Protein AF-A0A7L3XG07-F1 (afdb_monomer_lite)

Structure (mmCIF, N/CA/C/O backbone):
data_AF-A0A7L3XG07-F1
#
_entry.id   AF-A0A7L3XG07-F1
#
loop_
_atom_site.group_PDB
_atom_site.id
_atom_site.type_symbol
_atom_site.label_atom_id
_atom_site.label_alt_id
_atom_site.label_comp_id
_atom_site.label_asym_id
_atom_site.label_entity_id
_atom_site.label_seq_id
_atom_site.pdbx_PDB_ins_code
_atom_site.Cartn_x
_atom_site.Cartn_y
_atom_site.Cartn_z
_atom_site.occupancy
_atom_site.B_iso_or_equiv
_atom_site.auth_seq_id
_atom_site.auth_comp_id
_atom_site.auth_asym_id
_atom_site.auth_atom_id
_atom_site.pdbx_PDB_model_num
ATOM 1 N N . HIS A 1 1 ? -0.901 9.939 -6.742 1.00 36.94 1 HIS A N 1
ATOM 2 C CA . HIS A 1 1 ? -0.975 9.026 -7.894 1.00 36.94 1 HIS A CA 1
ATOM 3 C C . HIS A 1 1 ? -2.260 8.236 -7.786 1.00 36.94 1 HIS A C 1
ATOM 5 O O . HIS A 1 1 ? -2.515 7.672 -6.731 1.00 36.94 1 HIS A O 1
ATOM 11 N N . ARG A 1 2 ? -3.080 8.277 -8.833 1.00 35.66 2 ARG A N 1
ATOM 12 C CA . ARG A 1 2 ? -4.257 7.429 -9.012 1.00 35.66 2 ARG A CA 1
ATOM 13 C C . ARG A 1 2 ? -3.780 6.290 -9.918 1.00 35.66 2 ARG A C 1
ATOM 15 O O . ARG A 1 2 ? -3.342 6.592 -11.022 1.00 35.66 2 ARG 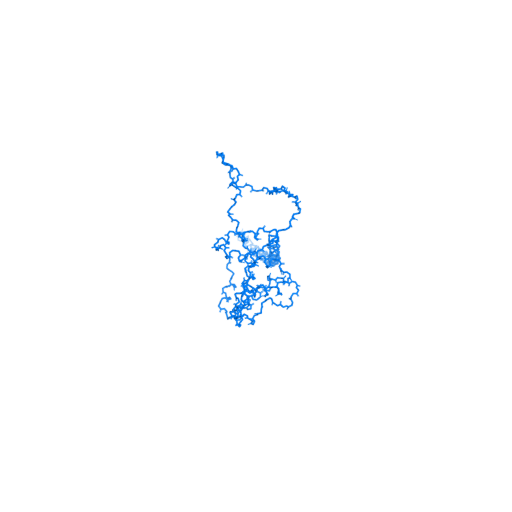A O 1
ATOM 22 N N . SER A 1 3 ? -3.733 5.055 -9.414 1.00 47.06 3 SER A N 1
ATOM 23 C CA . SER A 1 3 ? -3.450 3.881 -10.259 1.00 47.06 3 SER A CA 1
ATOM 24 C C . SER A 1 3 ? -4.703 3.580 -11.078 1.00 47.06 3 SER A C 1
ATOM 26 O O . SER A 1 3 ? -5.802 3.676 -10.528 1.00 47.06 3 SER A O 1
ATOM 28 N N . GLU A 1 4 ? -4.558 3.234 -12.357 1.00 48.03 4 GLU A N 1
ATOM 29 C CA . GLU A 1 4 ? -5.694 2.954 -13.256 1.00 48.03 4 GLU A CA 1
ATOM 30 C C . GLU A 1 4 ? -6.543 1.767 -12.756 1.00 48.03 4 GLU A C 1
ATOM 32 O O . GLU A 1 4 ? -7.764 1.757 -12.901 1.00 48.03 4 GLU A O 1
ATOM 37 N N . GLU A 1 5 ? -5.914 0.831 -12.039 1.00 54.06 5 GLU A N 1
ATOM 38 C CA . GLU A 1 5 ? -6.563 -0.276 -11.321 1.00 54.06 5 GLU A CA 1
ATOM 39 C C . GLU A 1 5 ? -7.640 0.198 -10.327 1.00 54.06 5 GLU A C 1
ATOM 41 O O . GLU A 1 5 ? -8.629 -0.489 -10.094 1.00 54.06 5 GLU A O 1
ATOM 46 N N . GLY A 1 6 ? -7.460 1.374 -9.717 1.00 57.06 6 GLY A N 1
ATOM 47 C CA . GLY A 1 6 ? -8.358 1.878 -8.677 1.00 57.06 6 GLY A CA 1
ATOM 48 C C . GLY A 1 6 ? -9.680 2.437 -9.205 1.00 57.06 6 GLY A C 1
ATOM 49 O O . GLY A 1 6 ? -10.652 2.485 -8.454 1.00 57.06 6 GLY A O 1
ATOM 50 N N . GLU A 1 7 ? -9.736 2.862 -10.472 1.00 56.62 7 GLU A N 1
ATOM 51 C CA . GLU A 1 7 ? -10.987 3.318 -11.094 1.00 56.62 7 GLU A CA 1
ATOM 52 C C . GLU A 1 7 ? -11.787 2.145 -11.666 1.00 56.62 7 GLU A C 1
ATOM 54 O O . GLU A 1 7 ? -12.998 2.089 -11.455 1.00 56.62 7 GLU A O 1
ATOM 59 N N . SER A 1 8 ? -11.122 1.161 -12.283 1.00 69.00 8 SER A N 1
ATOM 60 C CA . SER A 1 8 ? -11.795 -0.013 -12.859 1.00 69.00 8 SER A CA 1
ATOM 61 C C . SER A 1 8 ? -12.540 -0.854 -11.815 1.00 69.00 8 SER A C 1
ATOM 63 O O . SER A 1 8 ? -13.619 -1.371 -12.097 1.00 69.00 8 SER A O 1
ATOM 65 N N . VAL A 1 9 ? -12.027 -0.936 -10.582 1.00 76.75 9 VAL A N 1
ATOM 66 C CA . VAL A 1 9 ? -12.681 -1.663 -9.479 1.00 76.75 9 VAL A CA 1
ATOM 67 C C . VAL A 1 9 ? -13.975 -0.985 -9.008 1.00 76.75 9 VAL A C 1
ATOM 69 O O . VAL A 1 9 ? -14.881 -1.669 -8.542 1.00 76.75 9 VAL A O 1
ATOM 72 N N . LEU A 1 10 ? -14.140 0.337 -9.133 1.00 79.81 10 LEU A N 1
ATOM 73 C CA . LEU A 1 10 ? -15.363 1.003 -8.652 1.00 79.81 10 LEU A CA 1
ATOM 74 C C . LEU A 1 10 ? -16.607 0.626 -9.471 1.00 79.81 10 LEU A C 1
ATOM 76 O O . LEU A 1 10 ? -17.702 0.542 -8.901 1.00 79.81 10 LEU A O 1
ATOM 80 N N . GLU A 1 11 ? -16.419 0.357 -10.764 1.00 84.81 11 GLU A N 1
ATOM 81 C CA . GLU A 1 11 ? -17.459 -0.062 -11.713 1.00 84.81 11 GLU A CA 1
ATOM 82 C C . GLU A 1 11 ? -17.818 -1.556 -11.601 1.00 84.81 11 GLU A C 1
ATOM 84 O O . GLU A 1 11 ? -18.851 -1.986 -12.118 1.00 84.81 11 GLU A O 1
ATOM 89 N N . GLN A 1 12 ? -17.006 -2.352 -10.895 1.00 87.50 12 GLN A N 1
ATOM 90 C CA . GLN A 1 12 ? -17.227 -3.790 -10.743 1.00 87.50 12 GLN A CA 1
ATOM 91 C C . GLN A 1 12 ? -18.430 -4.137 -9.837 1.00 87.50 12 GLN A C 1
ATOM 93 O O . GLN A 1 12 ? -18.776 -3.388 -8.910 1.00 87.50 12 GLN A O 1
ATOM 98 N N . PRO A 1 13 ? -19.050 -5.317 -10.040 1.00 90.88 13 PRO A N 1
ATOM 99 C CA . PRO A 1 13 ? -20.036 -5.896 -9.132 1.00 90.88 13 PRO A CA 1
ATOM 100 C C . PRO A 1 13 ? -19.603 -5.909 -7.657 1.00 90.88 13 PRO A C 1
ATOM 102 O O . PRO A 1 13 ? -18.429 -6.060 -7.317 1.00 90.88 13 PRO A O 1
ATOM 105 N N . LEU A 1 14 ? -20.578 -5.829 -6.743 1.00 89.25 14 LEU A N 1
ATOM 106 C CA . LEU A 1 14 ? -20.329 -5.843 -5.294 1.00 89.25 14 LEU A CA 1
ATOM 107 C C . LEU A 1 14 ? -19.427 -7.009 -4.810 1.00 89.25 14 LEU A C 1
ATOM 109 O O . LEU A 1 14 ? -18.534 -6.726 -4.010 1.00 89.25 14 LEU A O 1
ATOM 113 N N . PRO A 1 15 ? -19.572 -8.268 -5.286 1.00 89.94 15 PRO A N 1
ATOM 114 C CA . PRO A 1 15 ? -18.692 -9.366 -4.876 1.00 89.94 15 PRO A CA 1
ATOM 115 C C . PRO A 1 15 ? -17.226 -9.171 -5.282 1.00 89.94 15 PRO A C 1
ATOM 117 O O . PRO A 1 15 ? -16.333 -9.512 -4.512 1.00 89.94 15 PRO A O 1
ATOM 120 N N . GLU A 1 16 ? -16.967 -8.594 -6.456 1.00 90.50 16 GLU A N 1
ATOM 121 C CA . GLU A 1 16 ? -15.611 -8.325 -6.952 1.00 90.50 16 GLU A CA 1
ATOM 122 C C . GLU A 1 16 ? -14.945 -7.216 -6.131 1.00 90.50 16 GLU A C 1
ATOM 124 O O . GLU A 1 16 ? -13.816 -7.379 -5.670 1.00 90.50 16 GLU A O 1
ATOM 129 N N . ARG A 1 17 ? -15.688 -6.149 -5.810 1.00 91.88 17 ARG A N 1
ATOM 130 C CA . ARG A 1 17 ? -15.214 -5.071 -4.921 1.00 91.88 17 ARG A CA 1
ATOM 131 C C . ARG A 1 17 ? -14.918 -5.563 -3.504 1.00 91.88 17 ARG A C 1
ATOM 133 O O . ARG A 1 17 ? -13.921 -5.161 -2.908 1.00 91.88 17 ARG A O 1
ATOM 140 N N . ILE A 1 18 ? -15.743 -6.466 -2.971 1.00 91.12 18 ILE A N 1
ATOM 141 C CA . ILE A 1 18 ? -15.491 -7.120 -1.678 1.00 91.12 18 ILE A CA 1
ATOM 142 C C . ILE A 1 18 ? -14.257 -8.029 -1.758 1.00 91.12 18 ILE A C 1
ATOM 144 O O . ILE A 1 18 ? -13.412 -7.976 -0.867 1.00 91.12 18 ILE A O 1
ATOM 148 N N . SER A 1 19 ? -14.106 -8.803 -2.837 1.00 90.06 19 SER A N 1
ATOM 149 C CA . SER A 1 19 ? -12.919 -9.632 -3.082 1.00 90.06 19 SER A CA 1
ATOM 150 C C . SER A 1 19 ? -11.637 -8.790 -3.128 1.00 90.06 19 SER A C 1
ATOM 152 O O . SER A 1 19 ? -10.658 -9.125 -2.462 1.00 90.06 19 SER A O 1
ATOM 154 N N . PHE A 1 20 ? -11.666 -7.641 -3.813 1.00 90.44 20 PHE A N 1
ATOM 155 C CA . PHE A 1 20 ? -10.562 -6.680 -3.848 1.00 90.44 20 PHE A CA 1
ATOM 156 C C . PHE A 1 20 ? -10.202 -6.154 -2.448 1.00 90.44 20 PHE A C 1
ATOM 158 O O . PHE A 1 20 ? -9.032 -6.178 -2.067 1.00 90.44 20 PHE A O 1
ATOM 165 N N . ILE A 1 21 ? -11.193 -5.740 -1.646 1.00 90.25 21 ILE A N 1
ATOM 166 C CA . ILE A 1 21 ? -10.970 -5.275 -0.263 1.00 90.25 21 ILE A CA 1
ATOM 167 C C . ILE A 1 21 ? -10.365 -6.392 0.599 1.00 90.25 21 ILE A C 1
ATOM 169 O O . ILE A 1 21 ? -9.379 -6.160 1.301 1.00 90.25 21 ILE A O 1
ATOM 173 N N . CYS A 1 22 ? -10.909 -7.611 0.532 1.00 88.69 22 CYS A N 1
ATOM 174 C CA . CYS A 1 22 ? -10.374 -8.767 1.250 1.00 88.69 22 CYS A CA 1
ATOM 175 C C . CYS A 1 22 ? -8.933 -9.091 0.820 1.00 88.69 22 CYS A C 1
ATOM 177 O O . CYS A 1 22 ? -8.084 -9.294 1.685 1.00 88.69 22 CYS A O 1
ATOM 179 N N . GLY A 1 23 ? -8.633 -9.075 -0.483 1.00 88.38 23 GLY A N 1
ATOM 180 C CA . GLY A 1 23 ? -7.290 -9.313 -1.021 1.00 88.38 23 GLY A CA 1
ATOM 181 C C . GLY A 1 23 ? -6.279 -8.238 -0.613 1.00 88.38 23 GLY A C 1
ATOM 182 O O . GLY A 1 23 ? -5.167 -8.566 -0.195 1.00 88.38 23 GLY A O 1
ATOM 183 N N . PHE A 1 24 ? -6.671 -6.960 -0.640 1.00 88.38 24 PHE A N 1
ATOM 184 C CA . PHE A 1 24 ? -5.857 -5.851 -0.134 1.00 88.38 24 PHE A CA 1
ATOM 185 C C . PHE A 1 24 ? -5.532 -6.035 1.355 1.00 88.38 24 PHE A C 1
ATOM 187 O O . PHE A 1 24 ? -4.363 -6.005 1.754 1.00 88.38 24 PHE A O 1
ATOM 194 N N . LEU A 1 25 ? -6.555 -6.281 2.180 1.00 87.12 25 LEU A N 1
ATOM 195 C CA . LEU A 1 25 ? -6.365 -6.511 3.610 1.00 87.12 25 LEU A CA 1
ATOM 196 C C . LEU A 1 25 ? -5.485 -7.742 3.857 1.00 87.12 25 LEU A C 1
ATOM 198 O O . LEU A 1 25 ? -4.568 -7.661 4.664 1.00 87.12 25 LEU A O 1
ATOM 202 N N . GLN A 1 26 ? -5.658 -8.836 3.115 1.00 84.44 26 GLN A N 1
ATOM 203 C CA . GLN A 1 26 ? -4.818 -10.031 3.239 1.00 84.44 26 GLN A CA 1
ATOM 204 C C . GLN A 1 26 ? -3.352 -9.783 2.819 1.00 84.44 26 GLN A C 1
ATOM 206 O O . GLN A 1 26 ? -2.441 -10.254 3.501 1.00 84.44 26 GLN A O 1
ATOM 211 N N . LYS A 1 27 ? -3.089 -8.999 1.755 1.00 82.62 27 LYS A N 1
ATOM 212 C CA . LYS A 1 27 ? -1.717 -8.630 1.331 1.00 82.62 27 LYS A CA 1
ATOM 213 C C . LYS A 1 27 ? -0.993 -7.813 2.410 1.00 82.62 27 LYS A C 1
ATOM 215 O O . LYS A 1 27 ? 0.207 -8.013 2.639 1.00 82.62 27 LYS A O 1
ATOM 220 N N . HIS A 1 28 ? -1.698 -6.884 3.061 1.00 77.69 28 HIS A N 1
ATOM 221 C CA . HIS A 1 28 ? -1.081 -5.871 3.922 1.00 77.69 28 HIS A CA 1
ATOM 222 C C . HIS A 1 28 ? -1.202 -6.141 5.441 1.00 77.69 28 HIS A C 1
ATOM 224 O O . HIS A 1 28 ? -0.319 -5.718 6.197 1.00 77.69 28 HIS A O 1
ATOM 230 N N . CYS A 1 29 ? -2.202 -6.899 5.900 1.00 73.56 29 CYS A N 1
ATOM 231 C CA . CYS A 1 29 ? -2.336 -7.412 7.271 1.00 73.56 29 CYS A CA 1
ATOM 232 C C . CYS A 1 29 ? -1.622 -8.771 7.415 1.00 73.56 29 CYS A C 1
ATOM 234 O O . CYS A 1 29 ? -2.254 -9.821 7.528 1.00 73.56 29 CYS A O 1
ATOM 236 N N . LYS A 1 30 ? -0.280 -8.768 7.401 1.00 62.25 30 LYS A N 1
ATOM 237 C CA . LYS A 1 30 ? 0.549 -9.988 7.498 1.00 62.25 30 LYS A CA 1
ATOM 238 C C . LYS A 1 30 ? 0.560 -10.598 8.914 1.00 62.25 30 LYS A C 1
ATOM 240 O O . LYS A 1 30 ? 1.587 -10.581 9.595 1.00 62.25 30 LYS A O 1
ATOM 245 N N . HIS A 1 31 ? -0.562 -11.171 9.344 1.00 60.59 31 HIS A N 1
ATOM 246 C CA . HIS A 1 31 ? -0.639 -12.005 10.547 1.00 60.59 31 HIS A CA 1
ATOM 247 C C . HIS A 1 31 ? -0.027 -13.382 10.245 1.00 60.59 31 HIS A C 1
ATOM 249 O O . HIS A 1 31 ? -0.480 -14.097 9.357 1.00 60.59 31 HIS A O 1
ATOM 255 N N . LYS A 1 32 ? 1.046 -13.749 10.955 1.00 48.31 32 LYS A N 1
ATOM 256 C CA . LYS A 1 32 ? 1.954 -14.854 10.575 1.00 48.31 32 LYS A CA 1
ATOM 257 C C . LYS A 1 32 ? 1.393 -16.277 10.742 1.00 48.31 32 LYS A C 1
ATOM 259 O O . LYS A 1 32 ? 2.110 -17.230 10.451 1.00 48.31 32 LYS A O 1
ATOM 264 N N . SER A 1 33 ? 0.181 -16.427 11.269 1.00 47.81 33 SER A N 1
ATOM 265 C CA . SER A 1 33 ? -0.307 -17.695 11.835 1.00 47.81 33 SER A CA 1
ATOM 266 C C . SER A 1 33 ? -1.800 -17.970 11.636 1.00 47.81 33 SER A C 1
ATOM 268 O O . SER A 1 33 ? -2.238 -19.081 11.924 1.00 47.81 33 SER A O 1
ATOM 270 N N . ALA A 1 34 ? -2.590 -17.011 11.147 1.00 50.34 34 ALA A N 1
ATOM 271 C CA . ALA A 1 34 ? -4.018 -17.220 10.931 1.00 50.34 34 ALA A CA 1
ATOM 272 C C . ALA A 1 34 ? -4.259 -17.887 9.568 1.00 50.34 34 ALA A C 1
ATOM 274 O O . ALA A 1 34 ? -4.070 -17.269 8.523 1.00 50.34 34 ALA A O 1
ATOM 275 N N . ALA A 1 35 ? -4.710 -19.146 9.583 1.00 47.84 35 ALA A N 1
ATOM 276 C CA . ALA A 1 35 ? -5.285 -19.803 8.404 1.00 47.84 35 ALA A CA 1
ATOM 277 C C . ALA A 1 35 ? -6.668 -19.222 8.025 1.00 47.84 35 ALA A C 1
ATOM 279 O O . ALA A 1 35 ? -7.212 -19.537 6.970 1.00 47.84 35 ALA A O 1
ATOM 280 N N . GLU A 1 36 ? -7.227 -18.375 8.891 1.00 60.81 36 GLU A N 1
ATOM 281 C CA . GLU A 1 36 ? -8.500 -17.685 8.721 1.00 60.81 36 GLU A CA 1
ATOM 282 C C . GLU A 1 36 ? -8.276 -16.222 8.318 1.00 60.81 36 GLU A C 1
ATOM 284 O O . GLU A 1 36 ? -7.451 -15.511 8.896 1.00 60.81 36 GLU A O 1
ATOM 289 N N . ASN A 1 37 ? -9.048 -15.752 7.338 1.00 68.06 37 ASN A N 1
ATOM 290 C CA . ASN A 1 37 ? -9.062 -14.343 6.955 1.00 68.06 37 ASN A CA 1
ATOM 291 C C . ASN A 1 37 ? -9.750 -13.507 8.047 1.00 68.06 37 ASN A C 1
ATOM 293 O O . ASN A 1 37 ? -10.878 -13.817 8.427 1.00 68.06 37 ASN A O 1
ATOM 297 N N . LEU A 1 38 ? -9.136 -12.388 8.461 1.00 75.44 38 LEU A N 1
ATOM 298 C CA . LEU A 1 38 ? -9.699 -11.462 9.467 1.00 75.44 38 LEU A CA 1
ATOM 299 C C . LEU A 1 38 ? -11.111 -10.943 9.133 1.00 75.44 38 LEU A C 1
ATOM 301 O O . LEU A 1 38 ? -11.839 -10.481 10.015 1.00 75.44 38 LEU A O 1
ATOM 305 N N . VAL A 1 39 ? -11.473 -10.966 7.850 1.00 83.75 39 VAL A N 1
ATOM 306 C CA . VAL A 1 39 ? -12.756 -10.507 7.324 1.00 83.75 39 VAL A CA 1
ATOM 307 C C . VAL A 1 39 ? -13.293 -11.551 6.347 1.00 83.75 39 VAL A C 1
ATOM 309 O O . VAL A 1 39 ? -12.628 -11.899 5.371 1.00 83.75 39 VAL A O 1
ATOM 312 N N . SER A 1 40 ? -14.513 -12.031 6.594 1.00 86.56 40 SER A N 1
ATOM 313 C CA . SER A 1 40 ? -15.219 -12.933 5.680 1.00 86.56 40 SER A CA 1
ATOM 314 C C . SER A 1 40 ? -15.936 -12.141 4.586 1.00 86.56 40 SER A C 1
ATOM 316 O O . SER A 1 40 ? -16.782 -11.293 4.877 1.00 86.56 40 SER A O 1
ATOM 318 N N . ALA A 1 41 ? -15.643 -12.465 3.325 1.00 87.38 41 ALA A N 1
ATOM 319 C CA . ALA A 1 41 ? -16.319 -11.886 2.165 1.00 87.38 41 ALA A CA 1
ATOM 320 C C . ALA A 1 41 ? -17.832 -12.178 2.155 1.00 87.38 41 ALA A C 1
ATOM 322 O O . ALA A 1 41 ? -18.614 -11.335 1.723 1.00 87.38 41 ALA A O 1
ATOM 323 N N . GLN A 1 42 ? -18.257 -13.334 2.680 1.00 88.81 42 GLN A N 1
ATOM 324 C CA . GLN A 1 42 ? -19.677 -13.677 2.801 1.00 88.81 42 GLN A CA 1
ATOM 325 C C . GLN A 1 42 ? -20.391 -12.750 3.794 1.00 88.81 42 GLN A C 1
ATOM 327 O O . GLN A 1 42 ? -21.408 -12.159 3.448 1.00 88.81 42 GLN A O 1
ATOM 332 N N . LYS A 1 43 ? -19.813 -12.542 4.984 1.00 89.88 43 LYS A N 1
ATOM 333 C CA . LYS A 1 43 ? -20.363 -11.636 6.008 1.00 89.88 43 LYS A CA 1
ATOM 334 C C . LYS A 1 43 ? -20.470 -10.186 5.508 1.00 89.88 43 LYS A C 1
ATOM 336 O O . LYS A 1 43 ? -21.420 -9.481 5.835 1.00 89.88 43 LYS A O 1
ATOM 341 N N . LEU A 1 44 ? -19.526 -9.746 4.668 1.00 90.25 44 LEU A N 1
ATOM 342 C CA . LEU A 1 44 ? -19.601 -8.445 3.988 1.00 90.25 44 LEU A CA 1
ATOM 343 C C . LEU A 1 44 ? -20.711 -8.382 2.926 1.00 90.25 44 LEU A C 1
ATOM 345 O O . LEU A 1 44 ? -21.378 -7.357 2.821 1.00 90.25 44 LEU A O 1
ATOM 349 N N . LEU A 1 45 ? -20.923 -9.452 2.150 1.00 90.69 45 LEU A N 1
ATOM 350 C CA . LEU A 1 45 ? -22.024 -9.544 1.178 1.00 90.69 45 LEU A CA 1
ATOM 351 C C . LEU A 1 45 ? -23.400 -9.556 1.857 1.00 90.69 45 LEU A C 1
ATOM 353 O O . LEU A 1 45 ? -24.348 -8.986 1.326 1.00 90.69 45 LEU A O 1
ATOM 357 N N . GLU A 1 46 ? -23.490 -10.170 3.036 1.00 90.94 46 GLU A N 1
ATOM 358 C CA . GLU A 1 46 ? -24.674 -10.179 3.904 1.00 90.94 46 GLU A CA 1
ATOM 359 C C . GLU A 1 46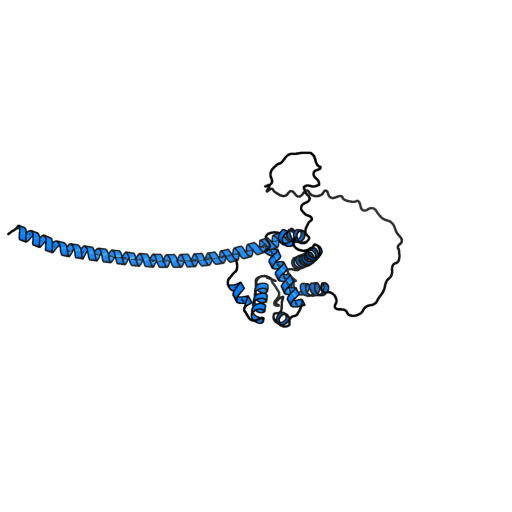 ? -24.908 -8.829 4.615 1.00 90.94 46 GLU A C 1
ATOM 361 O O . GLU A 1 46 ? -25.962 -8.628 5.215 1.00 90.94 46 GLU A O 1
ATOM 366 N N . GLY A 1 47 ? -23.962 -7.884 4.523 1.00 88.06 47 GLY A N 1
ATOM 367 C CA . GLY A 1 47 ? -24.076 -6.546 5.108 1.00 88.06 47 GLY A CA 1
ATOM 368 C C . GLY A 1 47 ? -23.840 -6.491 6.620 1.00 88.06 47 GLY A C 1
ATOM 369 O O . GLY A 1 47 ? -24.308 -5.560 7.271 1.00 88.06 47 GLY A O 1
ATOM 370 N N . GLU A 1 48 ? -23.132 -7.464 7.201 1.00 91.50 48 GLU A N 1
ATOM 371 C CA . GLU A 1 48 ? -22.888 -7.514 8.644 1.00 91.50 48 GLU A CA 1
ATOM 372 C C . GLU A 1 48 ? -22.052 -6.310 9.117 1.00 91.50 48 GLU A C 1
ATOM 374 O O . GLU A 1 48 ? -20.867 -6.180 8.788 1.00 91.50 48 GLU A O 1
ATOM 379 N N . GLU A 1 49 ? -22.649 -5.451 9.950 1.00 92.31 49 GLU A N 1
ATOM 380 C CA . GLU A 1 49 ? -22.012 -4.234 10.480 1.00 92.31 49 GLU A CA 1
ATOM 381 C C . GLU A 1 49 ? -20.675 -4.521 11.175 1.00 92.31 49 GLU A C 1
ATOM 383 O O . GLU A 1 49 ? -19.718 -3.765 11.025 1.00 92.31 49 GLU A O 1
ATOM 388 N N . LEU A 1 50 ? -20.568 -5.651 11.880 1.00 90.44 50 LEU A N 1
ATOM 389 C CA . LEU A 1 50 ? -19.335 -6.089 12.534 1.00 90.44 50 LEU A CA 1
ATOM 390 C C . LEU A 1 50 ? -18.215 -6.391 11.524 1.00 90.44 50 LEU A C 1
ATOM 392 O O . LEU A 1 50 ? -17.057 -6.058 11.776 1.00 90.44 50 LEU A O 1
ATOM 396 N N . ALA A 1 51 ? -18.536 -6.982 10.369 1.00 90.44 51 ALA A N 1
ATOM 397 C CA . ALA A 1 51 ? -17.558 -7.231 9.311 1.00 90.44 51 ALA A CA 1
ATOM 398 C C . ALA A 1 51 ? -17.107 -5.915 8.654 1.00 90.44 51 ALA A C 1
ATOM 400 O O . ALA A 1 51 ? -15.910 -5.717 8.435 1.00 90.44 51 ALA A O 1
ATOM 401 N N . LEU A 1 52 ? -18.038 -4.982 8.424 1.00 92.69 52 LEU A N 1
ATOM 402 C CA . LEU A 1 52 ? -17.736 -3.630 7.938 1.00 92.69 52 LEU A CA 1
ATOM 403 C C . LEU A 1 52 ? -16.881 -2.836 8.941 1.00 92.69 52 LEU A C 1
ATOM 405 O O . LEU A 1 52 ? -15.910 -2.190 8.546 1.00 92.69 52 LEU A O 1
ATOM 409 N N . ALA A 1 53 ? -17.166 -2.939 10.240 1.00 93.19 53 ALA A N 1
ATOM 410 C CA . ALA A 1 53 ? -16.378 -2.312 11.298 1.00 93.19 53 ALA A CA 1
ATOM 411 C C . ALA A 1 53 ? -14.952 -2.886 11.372 1.00 93.19 53 ALA A C 1
ATOM 413 O O . ALA A 1 53 ? -13.994 -2.119 11.484 1.00 93.19 53 ALA A O 1
ATOM 414 N N . LYS A 1 54 ? -14.777 -4.211 11.225 1.00 91.88 54 LYS A N 1
ATOM 415 C CA . LYS A 1 54 ? -13.443 -4.830 11.096 1.00 91.88 54 LYS A CA 1
ATOM 416 C C . LYS A 1 54 ? -12.673 -4.247 9.904 1.00 91.88 54 LYS A C 1
ATOM 418 O O . LYS A 1 54 ? -11.523 -3.846 10.076 1.00 91.88 54 LYS A O 1
ATOM 423 N N . VAL A 1 55 ? -13.301 -4.128 8.728 1.00 92.75 55 VAL A N 1
ATOM 424 C CA . VAL A 1 55 ? -12.690 -3.479 7.547 1.00 92.75 55 VAL A CA 1
ATOM 425 C C . VAL A 1 55 ? -12.286 -2.035 7.854 1.00 92.75 55 VAL A C 1
ATOM 427 O O . VAL A 1 55 ? -11.142 -1.664 7.603 1.00 92.75 55 VAL A O 1
ATOM 430 N N . ALA A 1 56 ? -13.181 -1.236 8.440 1.00 94.31 56 ALA A N 1
ATOM 431 C CA . ALA A 1 56 ? -12.918 0.167 8.757 1.00 94.31 56 ALA A CA 1
ATOM 432 C C . ALA A 1 56 ? -11.730 0.344 9.722 1.00 94.31 56 ALA A C 1
ATOM 434 O O . ALA A 1 56 ? -10.867 1.185 9.476 1.00 94.31 56 ALA A O 1
ATOM 435 N N . VAL A 1 57 ? -11.628 -0.483 10.770 1.00 93.81 57 VAL A N 1
ATOM 436 C CA . VAL A 1 57 ? -10.503 -0.453 11.724 1.00 93.81 57 VAL A CA 1
ATOM 437 C C . VAL A 1 57 ? -9.174 -0.832 11.063 1.00 93.81 57 VAL A C 1
ATOM 439 O O . VAL A 1 57 ? -8.150 -0.197 11.325 1.00 93.81 57 VAL A O 1
ATOM 442 N N . LEU A 1 58 ? -9.169 -1.840 10.187 1.00 91.62 58 LEU A N 1
ATOM 443 C CA . LEU A 1 58 ? -7.954 -2.246 9.477 1.00 91.62 58 LEU A CA 1
ATOM 444 C C . LEU A 1 58 ? -7.512 -1.180 8.465 1.00 91.62 58 LEU A C 1
ATOM 446 O O . LEU A 1 58 ? -6.326 -0.852 8.403 1.00 91.62 58 LEU A O 1
ATOM 450 N N . LEU A 1 59 ? -8.453 -0.588 7.722 1.00 92.12 59 LEU A N 1
ATOM 451 C CA . LEU A 1 59 ? -8.171 0.520 6.808 1.00 92.12 59 LEU A CA 1
ATOM 452 C C . LEU A 1 59 ? -7.659 1.756 7.557 1.00 92.12 59 LEU A C 1
ATOM 454 O O . LEU A 1 59 ? -6.660 2.323 7.127 1.00 92.12 59 LEU A O 1
ATOM 458 N N . LEU A 1 60 ? -8.257 2.116 8.700 1.00 92.25 60 LEU A N 1
ATOM 459 C CA . LEU A 1 60 ? -7.765 3.166 9.602 1.00 92.25 60 LEU A CA 1
ATOM 460 C C . LEU A 1 60 ? -6.305 2.915 10.007 1.00 92.25 60 LEU A C 1
ATOM 462 O O . LEU A 1 60 ? -5.448 3.776 9.837 1.00 92.25 60 LEU A O 1
ATOM 466 N N . TYR A 1 61 ? -5.988 1.715 10.489 1.00 91.38 61 TYR A N 1
ATOM 467 C CA . TYR A 1 61 ? -4.619 1.361 10.862 1.00 91.38 61 TYR A CA 1
ATOM 468 C C . TYR A 1 61 ? -3.641 1.440 9.673 1.00 91.38 61 TYR A C 1
ATOM 470 O O . TYR A 1 61 ? -2.504 1.902 9.826 1.00 91.38 61 TYR A O 1
ATOM 478 N N . HIS A 1 62 ? -4.076 1.043 8.474 1.00 88.06 62 HIS A N 1
ATOM 479 C CA . HIS A 1 62 ? -3.279 1.159 7.254 1.00 88.06 62 HIS A CA 1
ATOM 480 C C . HIS A 1 62 ? -3.063 2.610 6.806 1.00 88.06 62 HIS A C 1
ATOM 482 O O . HIS A 1 62 ? -1.928 2.964 6.474 1.00 88.06 62 HIS A O 1
ATOM 488 N N . THR A 1 63 ? -4.091 3.463 6.844 1.00 89.19 63 THR A N 1
ATOM 489 C CA . THR A 1 63 ? -3.951 4.885 6.507 1.00 89.19 63 THR A CA 1
ATOM 490 C C . THR A 1 63 ? -3.084 5.603 7.532 1.00 89.19 63 THR A C 1
ATOM 492 O O . THR A 1 63 ? -2.128 6.256 7.120 1.00 89.19 63 THR A O 1
ATOM 495 N N . SER A 1 64 ? -3.278 5.393 8.841 1.00 89.12 64 SER A N 1
ATOM 496 C CA . SER A 1 64 ? -2.407 5.959 9.886 1.00 89.12 64 SER A CA 1
ATOM 497 C C . SER A 1 64 ? -0.932 5.584 9.682 1.00 89.12 64 SER A C 1
ATOM 499 O O . SER A 1 64 ? -0.053 6.429 9.853 1.00 89.12 64 SER A O 1
ATOM 501 N N . MET A 1 65 ? -0.632 4.343 9.277 1.00 86.00 65 MET A N 1
ATOM 502 C CA . MET A 1 65 ? 0.741 3.912 8.960 1.00 86.00 65 MET A CA 1
ATOM 503 C C . MET A 1 65 ? 1.317 4.600 7.705 1.00 86.00 65 MET A C 1
ATOM 505 O O . MET A 1 65 ? 2.532 4.795 7.615 1.00 86.00 65 MET A O 1
ATOM 509 N N . GLY A 1 66 ? 0.471 5.007 6.754 1.00 79.88 66 GLY A N 1
ATOM 510 C CA . GLY A 1 66 ? 0.860 5.797 5.581 1.00 79.88 66 GLY A CA 1
ATOM 511 C C . GLY A 1 66 ? 0.999 7.305 5.847 1.00 79.88 66 GLY A C 1
ATOM 512 O O . GLY A 1 66 ? 1.921 7.928 5.311 1.00 79.88 66 GLY A O 1
ATOM 513 N N . CYS A 1 67 ? 0.127 7.880 6.688 1.00 74.00 67 CYS A N 1
ATOM 514 C CA . CYS A 1 67 ? -0.003 9.318 6.964 1.00 74.00 67 CYS A CA 1
ATOM 515 C C . CYS A 1 67 ? 1.343 9.992 7.226 1.00 74.00 67 CYS A C 1
ATOM 517 O O . CYS A 1 67 ? 2.098 9.596 8.118 1.00 74.00 67 CYS A O 1
ATOM 519 N N . LYS A 1 68 ? 1.656 11.040 6.454 1.00 64.81 68 LYS A N 1
ATOM 520 C CA . LYS A 1 68 ? 2.941 11.741 6.570 1.00 64.81 68 LYS A CA 1
ATOM 521 C C . LYS A 1 68 ? 3.020 12.567 7.849 1.00 64.81 68 LYS A C 1
ATOM 523 O O . LYS A 1 68 ? 4.089 12.578 8.460 1.00 64.81 68 LYS A O 1
ATOM 528 N N . SER A 1 69 ? 1.913 13.183 8.267 1.00 70.75 69 SER A N 1
ATOM 529 C CA . SER A 1 69 ? 1.843 14.046 9.445 1.00 70.75 69 SER A CA 1
ATOM 530 C C . SER A 1 69 ? 0.779 13.557 10.445 1.00 70.75 69 SER A C 1
ATOM 532 O O . SER A 1 69 ? -0.217 12.962 10.038 1.00 70.75 69 SER A O 1
ATOM 534 N N . PRO A 1 70 ? 0.954 13.800 11.757 1.00 71.00 70 PRO A N 1
ATOM 535 C CA . PRO A 1 70 ? -0.123 13.630 12.732 1.00 71.00 70 PRO A CA 1
ATOM 536 C C . PRO A 1 70 ? -1.160 14.767 12.670 1.00 71.00 70 PRO A C 1
ATOM 538 O O . PRO A 1 70 ? -2.234 14.634 13.242 1.00 71.00 70 PRO A O 1
ATOM 541 N N . GLY A 1 71 ? -0.852 15.879 11.989 1.00 74.19 71 GLY A N 1
ATOM 542 C CA . GLY A 1 71 ? -1.753 17.025 11.844 1.00 74.19 71 GLY A CA 1
ATOM 543 C C . GLY A 1 71 ? -2.966 16.741 10.959 1.00 74.19 71 GLY A C 1
ATOM 544 O O . GLY A 1 71 ? -3.987 17.400 11.122 1.00 74.19 71 GLY A O 1
ATOM 545 N N . ASP A 1 72 ? -2.875 15.720 10.102 1.00 78.31 72 ASP A N 1
ATOM 546 C CA . ASP A 1 72 ? -3.951 15.229 9.230 1.00 78.31 72 ASP A CA 1
ATOM 547 C C . ASP A 1 72 ? -5.198 14.801 10.048 1.00 78.31 72 ASP A C 1
ATOM 549 O O . ASP A 1 72 ? -6.305 14.772 9.526 1.00 78.31 72 ASP A O 1
ATOM 553 N N . TRP A 1 73 ? -5.033 14.506 11.345 1.00 84.00 73 TRP A N 1
ATOM 554 C CA . TRP A 1 73 ? -6.100 14.077 12.261 1.00 84.00 73 TRP A CA 1
ATOM 555 C C . TRP A 1 73 ? -6.724 15.212 13.085 1.00 84.00 73 TRP A C 1
ATOM 557 O O . TRP A 1 73 ? -7.687 14.974 13.812 1.00 84.00 73 TRP A O 1
ATOM 567 N N . ASN A 1 74 ? -6.207 16.440 12.976 1.00 83.06 74 ASN A N 1
ATOM 568 C CA . ASN A 1 74 ? -6.719 17.598 13.718 1.00 83.06 74 ASN A CA 1
ATOM 569 C C . ASN A 1 74 ? -8.045 18.152 13.158 1.00 83.06 74 ASN A C 1
ATOM 571 O O . ASN A 1 74 ? -8.602 19.073 13.747 1.00 83.06 74 ASN A O 1
ATOM 575 N N . GLU A 1 75 ? -8.529 17.628 12.026 1.00 86.31 75 GLU A N 1
ATOM 576 C CA . GLU A 1 75 ? -9.846 17.956 11.460 1.00 86.31 75 GLU A CA 1
AT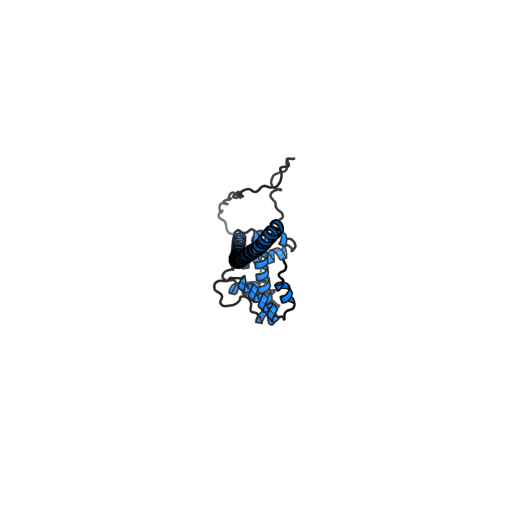OM 577 C C . GLU A 1 75 ? -10.999 17.366 12.291 1.00 86.31 75 GLU A C 1
ATOM 579 O O . GLU A 1 75 ? -12.075 17.956 12.367 1.00 86.31 75 GLU A O 1
ATOM 584 N N . PHE A 1 76 ? -10.765 16.230 12.956 1.00 87.81 76 PHE A N 1
ATOM 585 C CA . PHE A 1 76 ? -11.755 15.581 13.812 1.00 87.81 76 PHE A CA 1
ATOM 586 C C . PHE A 1 76 ? -11.903 16.299 15.156 1.00 87.81 76 PHE A C 1
ATOM 588 O O . PHE A 1 76 ? -10.940 16.843 15.701 1.00 87.81 76 PHE A O 1
ATOM 595 N N . ASP A 1 77 ? -13.099 16.241 15.736 1.00 91.62 77 ASP A N 1
ATOM 596 C CA . ASP A 1 77 ? -13.345 16.683 17.106 1.00 91.62 77 ASP A CA 1
ATOM 597 C C . ASP A 1 77 ? -12.567 15.832 18.130 1.00 91.62 77 ASP A C 1
ATOM 599 O O . ASP A 1 77 ? -12.101 14.725 17.846 1.00 91.62 77 ASP A O 1
ATOM 603 N N . TYR A 1 78 ? -12.408 16.358 19.345 1.00 90.81 78 TYR A N 1
ATOM 604 C CA . TYR A 1 78 ? -11.587 15.712 20.370 1.00 90.81 78 TYR A CA 1
ATOM 605 C C . TYR A 1 78 ? -12.131 14.341 20.805 1.00 90.81 78 TYR A C 1
ATOM 607 O O . TYR A 1 78 ? -11.336 13.439 21.064 1.00 90.81 78 TYR A O 1
ATOM 615 N N . GLU A 1 79 ? -13.453 14.154 20.859 1.00 92.56 79 GLU A N 1
ATOM 616 C CA . GLU A 1 79 ? -14.060 12.883 21.275 1.00 92.56 79 GLU A CA 1
ATOM 617 C C . GLU A 1 79 ? -13.817 11.803 20.214 1.00 92.56 79 GLU A C 1
ATOM 619 O O . GLU A 1 79 ? -13.297 10.731 20.536 1.00 92.56 79 GLU A O 1
ATOM 624 N N . THR A 1 80 ? -14.035 12.125 18.934 1.00 92.06 80 THR A N 1
ATOM 625 C CA . THR A 1 80 ? -13.661 11.264 17.802 1.00 92.06 80 THR A CA 1
ATOM 626 C C . THR A 1 80 ? -12.160 10.960 17.792 1.00 92.06 80 THR A C 1
ATOM 628 O O . THR A 1 80 ? -11.772 9.811 17.579 1.00 92.06 80 THR A O 1
ATOM 631 N N . GLN A 1 81 ? -11.285 11.935 18.077 1.00 92.19 81 GLN A N 1
ATOM 632 C CA . GLN A 1 81 ? -9.842 11.677 18.185 1.00 92.19 81 GLN A CA 1
ATOM 633 C C . GLN A 1 81 ? -9.502 10.710 19.334 1.00 92.19 81 GLN A C 1
ATOM 635 O O . GLN A 1 81 ? -8.661 9.831 19.145 1.00 92.19 81 GLN A O 1
ATOM 640 N N . VAL A 1 82 ? -10.135 10.825 20.508 1.00 93.38 82 VAL A N 1
ATOM 641 C CA . VAL A 1 82 ? -9.948 9.876 21.627 1.00 93.38 82 VAL A CA 1
ATOM 642 C C . VAL A 1 82 ? -10.425 8.472 21.244 1.00 93.38 82 VAL A C 1
ATOM 644 O O . VAL A 1 82 ? -9.728 7.484 21.499 1.00 93.38 82 VAL A O 1
ATOM 647 N N . GLU A 1 83 ? -11.576 8.371 20.583 1.00 94.12 83 GLU A N 1
ATOM 648 C CA . GLU A 1 83 ? -12.138 7.103 20.124 1.00 94.12 83 GLU A CA 1
ATOM 649 C C . GLU A 1 83 ? -11.223 6.414 19.106 1.00 94.12 83 GLU A C 1
ATOM 651 O O . GLU A 1 83 ? -10.777 5.284 19.344 1.00 94.12 83 GLU A O 1
ATOM 656 N N . LEU A 1 84 ? -10.830 7.122 18.044 1.00 93.88 84 LEU A N 1
ATOM 657 C CA . LEU A 1 84 ? -9.847 6.656 17.065 1.00 93.88 84 LEU A CA 1
ATOM 658 C C . LEU A 1 84 ? -8.510 6.275 17.734 1.00 93.88 84 LEU A C 1
ATOM 660 O O . LEU A 1 84 ? -7.875 5.308 17.314 1.00 93.88 84 LEU A O 1
ATOM 664 N N . ALA A 1 85 ? -8.090 6.974 18.800 1.00 93.38 85 ALA A N 1
ATOM 665 C CA . ALA A 1 85 ? -6.818 6.711 19.476 1.00 93.38 85 ALA A CA 1
ATOM 666 C C . ALA A 1 85 ? -6.886 5.390 20.239 1.00 93.38 85 ALA A C 1
ATOM 668 O O . ALA A 1 85 ? -5.946 4.596 20.198 1.00 93.38 85 ALA A O 1
ATOM 669 N N . SER A 1 86 ? -8.022 5.129 20.894 1.00 94.75 86 SER A N 1
ATOM 670 C CA . SER A 1 86 ? -8.284 3.864 21.578 1.00 94.75 86 SER A CA 1
ATOM 671 C C . SER A 1 86 ? -8.302 2.681 20.602 1.00 94.75 86 SER A C 1
ATOM 673 O O . SER A 1 86 ? -7.712 1.644 20.899 1.00 94.75 86 SER A O 1
ATOM 675 N N . ILE A 1 87 ? -8.892 2.861 19.413 1.00 94.81 87 ILE A N 1
ATOM 676 C CA . ILE A 1 87 ? -8.938 1.861 18.338 1.00 94.81 87 ILE A CA 1
ATOM 677 C C . ILE A 1 87 ? -7.530 1.605 17.786 1.00 94.81 87 ILE A C 1
ATOM 679 O O . ILE A 1 87 ? -7.072 0.463 17.755 1.00 94.81 87 ILE A O 1
ATOM 683 N N . LEU A 1 88 ? -6.811 2.659 17.389 1.00 92.88 88 LEU A N 1
ATOM 684 C CA . LEU A 1 88 ? -5.475 2.541 16.806 1.00 92.88 88 LEU A CA 1
ATOM 685 C C . LEU A 1 88 ? -4.488 1.916 17.801 1.00 92.88 88 LEU A C 1
ATOM 687 O O . LEU A 1 88 ? -3.719 1.027 17.436 1.00 92.88 88 LEU A O 1
ATOM 691 N N . LYS A 1 89 ? -4.550 2.327 19.073 1.00 93.31 89 LYS A N 1
ATOM 692 C CA . LYS A 1 89 ? -3.761 1.732 20.154 1.00 93.31 89 LYS A CA 1
ATOM 693 C C . LYS A 1 89 ? -4.108 0.261 20.374 1.00 93.31 89 LYS A C 1
ATOM 695 O O . LYS A 1 89 ? -3.198 -0.555 20.466 1.00 93.31 89 LYS A O 1
ATOM 700 N N . PHE A 1 90 ? -5.391 -0.100 20.388 1.00 94.06 90 PHE A N 1
ATOM 701 C CA . PHE A 1 90 ? -5.810 -1.496 20.500 1.00 94.06 90 PHE A CA 1
ATOM 702 C C . PHE A 1 90 ? -5.221 -2.370 19.375 1.00 94.06 90 PHE A C 1
ATOM 704 O O . PHE A 1 90 ? -4.676 -3.438 19.659 1.00 94.06 90 PHE A O 1
ATOM 711 N N . VAL A 1 91 ? -5.252 -1.901 18.120 1.00 91.44 91 VAL A N 1
ATOM 712 C CA . VAL A 1 91 ? -4.651 -2.616 16.976 1.00 91.44 91 VAL A CA 1
ATOM 713 C C . VAL A 1 91 ? -3.128 -2.727 17.114 1.00 91.44 91 VAL A C 1
ATOM 715 O O . VAL A 1 91 ? -2.549 -3.762 16.781 1.00 91.44 91 VAL A O 1
ATOM 718 N N . LEU A 1 92 ? -2.458 -1.696 17.641 1.00 89.69 92 LEU A N 1
ATOM 719 C CA . LEU A 1 92 ? -1.024 -1.765 17.933 1.00 89.69 92 LEU A CA 1
ATOM 720 C C . LEU A 1 92 ? -0.721 -2.806 19.017 1.00 89.69 92 LEU A C 1
ATOM 722 O O . LEU A 1 92 ? 0.198 -3.611 18.855 1.00 89.69 92 LEU A O 1
ATOM 726 N N . ASP A 1 93 ? -1.474 -2.826 20.105 1.00 90.25 93 ASP A N 1
ATOM 727 C CA . ASP A 1 93 ? -1.182 -3.703 21.238 1.00 90.25 93 ASP A CA 1
ATOM 728 C C . ASP A 1 93 ? -1.515 -5.181 20.936 1.00 90.25 93 ASP A C 1
ATOM 730 O O . ASP A 1 93 ? -0.887 -6.068 21.506 1.00 90.25 93 ASP A O 1
ATOM 734 N N . ASN A 1 94 ? -2.403 -5.456 19.967 1.00 88.31 94 ASN A N 1
ATOM 735 C CA . ASN A 1 94 ? -2.882 -6.805 19.620 1.00 88.31 94 ASN A CA 1
ATOM 736 C C . ASN A 1 94 ? -2.496 -7.286 18.200 1.00 88.31 94 ASN A C 1
ATOM 738 O O . ASN A 1 94 ? -3.129 -8.200 17.681 1.00 88.31 94 ASN A O 1
ATOM 742 N N . GLU A 1 95 ? -1.479 -6.710 17.539 1.00 81.25 95 GLU A N 1
ATOM 743 C CA . GLU A 1 95 ? -1.153 -7.022 16.123 1.00 81.25 95 GLU A CA 1
ATOM 744 C C . GLU A 1 95 ? -0.927 -8.527 15.842 1.00 81.25 95 GLU A C 1
ATOM 746 O O . GLU A 1 95 ? -1.254 -9.000 14.757 1.00 81.25 95 GLU A O 1
ATOM 751 N N . GLU A 1 96 ? -0.414 -9.308 16.797 1.00 77.94 96 GLU A N 1
ATOM 752 C CA . GLU A 1 96 ? -0.162 -10.749 16.599 1.00 77.94 96 GLU A CA 1
ATOM 753 C C . GLU A 1 96 ? -1.404 -11.635 16.830 1.00 77.94 96 GLU A C 1
ATOM 755 O O . GLU A 1 96 ? -1.462 -12.742 16.301 1.00 77.94 96 GLU A O 1
ATOM 760 N N . SER A 1 97 ? -2.416 -11.138 17.549 1.00 82.06 97 SER A N 1
ATOM 761 C CA . SER A 1 97 ? -3.632 -11.862 17.967 1.00 82.06 97 SER A CA 1
ATOM 762 C C . SER A 1 97 ? -4.928 -11.141 17.552 1.00 82.06 97 SER A C 1
ATOM 764 O O . SER A 1 97 ? -5.992 -11.323 18.153 1.00 82.06 97 SER A O 1
ATOM 766 N N . LEU A 1 98 ? -4.846 -10.288 16.525 1.00 84.00 98 LEU A N 1
ATOM 767 C CA . LEU A 1 98 ? -5.906 -9.342 16.171 1.00 84.00 98 LEU A CA 1
ATOM 768 C C . LEU A 1 98 ? -7.215 -10.030 15.753 1.00 84.00 98 LEU A C 1
ATOM 770 O O . LEU A 1 98 ? -8.282 -9.496 16.037 1.00 84.00 98 LEU A O 1
ATOM 774 N N . ASN A 1 99 ? -7.142 -11.218 15.139 1.00 78.56 99 ASN A N 1
ATOM 775 C CA . ASN A 1 99 ? -8.310 -11.988 14.693 1.00 78.56 99 ASN A CA 1
ATOM 776 C C . ASN A 1 99 ? -9.292 -12.286 15.842 1.00 78.56 99 ASN A C 1
ATOM 778 O O . ASN A 1 99 ? -10.483 -12.006 15.736 1.00 78.56 99 ASN A O 1
ATOM 782 N N . GLU A 1 100 ? -8.770 -12.792 16.962 1.00 77.81 100 GLU A N 1
ATOM 783 C CA . GLU A 1 100 ? -9.553 -13.192 18.139 1.00 77.81 100 GLU A CA 1
ATOM 784 C C . GLU A 1 100 ? -10.042 -11.974 18.939 1.00 77.81 100 GLU A C 1
ATOM 786 O O . GLU A 1 100 ? -11.171 -11.928 19.430 1.00 77.81 100 GLU A O 1
ATOM 791 N N . ASN A 1 101 ? -9.187 -10.956 19.066 1.00 86.81 101 ASN A N 1
ATOM 792 C CA . ASN A 1 101 ? -9.428 -9.846 19.983 1.00 86.81 101 ASN A CA 1
ATOM 793 C C . ASN A 1 101 ? -10.262 -8.713 19.359 1.00 86.81 101 ASN A C 1
ATOM 795 O O . ASN A 1 101 ? -11.017 -8.054 20.075 1.00 86.81 101 ASN A O 1
ATOM 799 N N . LEU A 1 102 ? -10.160 -8.468 18.046 1.00 89.00 102 LEU A N 1
ATOM 800 C CA . L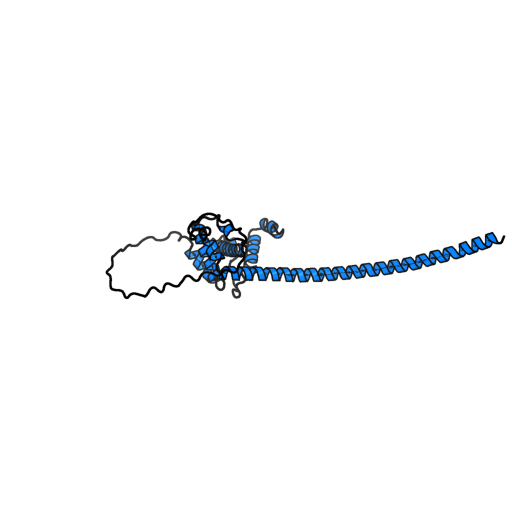EU A 1 102 ? -10.843 -7.342 17.393 1.00 89.00 102 LEU A CA 1
ATOM 801 C C . LEU A 1 102 ? -12.370 -7.470 17.448 1.00 89.00 102 LEU A C 1
ATOM 803 O O . LEU A 1 102 ? -13.062 -6.471 17.623 1.00 89.00 102 LEU A O 1
ATOM 807 N N . GLU A 1 103 ? -12.898 -8.689 17.346 1.00 89.75 103 GLU A N 1
ATOM 808 C CA . GLU A 1 103 ? -14.337 -8.940 17.444 1.00 89.75 103 GLU A CA 1
ATOM 809 C C . GLU A 1 103 ? -14.893 -8.575 18.826 1.00 89.75 103 GLU A C 1
ATOM 811 O O . GLU A 1 103 ? -15.834 -7.788 18.925 1.00 89.75 103 GLU A O 1
ATOM 816 N N . THR A 1 104 ? -14.263 -9.066 19.895 1.00 89.81 104 THR A N 1
ATOM 817 C CA . THR A 1 104 ? -14.700 -8.781 21.273 1.00 89.81 104 THR A CA 1
ATOM 818 C C . THR A 1 104 ? -14.515 -7.307 21.654 1.00 89.81 104 THR A C 1
ATOM 820 O O . THR A 1 104 ? -15.313 -6.757 22.415 1.00 89.81 104 THR A O 1
ATOM 823 N N . PHE A 1 105 ? -13.501 -6.636 21.096 1.00 92.94 105 PHE A N 1
ATOM 824 C CA . PHE A 1 105 ? -13.306 -5.193 21.243 1.00 92.94 105 PHE A CA 1
ATOM 825 C C . PHE A 1 105 ? -14.420 -4.386 20.560 1.00 92.94 105 PHE A C 1
ATOM 827 O O . PHE A 1 105 ? -15.001 -3.501 21.192 1.00 92.94 105 PHE A O 1
ATOM 834 N N . LEU A 1 106 ? -14.761 -4.713 19.308 1.00 91.75 106 LEU A N 1
ATOM 835 C CA . LEU A 1 106 ? -15.827 -4.038 18.560 1.00 91.75 106 LEU A CA 1
ATOM 836 C C . LEU A 1 106 ? -17.206 -4.267 19.193 1.00 91.75 106 LEU A C 1
ATOM 838 O O . LEU A 1 106 ? -17.955 -3.310 19.372 1.00 91.75 106 LEU A O 1
ATOM 842 N N . GLN A 1 107 ? -17.515 -5.494 19.620 1.00 89.00 107 GLN A N 1
ATOM 843 C CA . GLN A 1 107 ? -18.770 -5.807 20.315 1.00 89.00 107 GLN A CA 1
ATOM 844 C C . GLN A 1 107 ? -18.905 -5.071 21.660 1.00 89.00 107 GLN A C 1
ATOM 846 O O . GLN A 1 107 ? -20.010 -4.699 22.038 1.00 89.00 107 GLN A O 1
ATOM 851 N N . ARG A 1 108 ? -17.797 -4.804 22.371 1.00 88.19 108 ARG A N 1
ATOM 852 C CA . ARG A 1 108 ? -17.798 -3.978 23.595 1.00 88.19 108 ARG A CA 1
ATOM 853 C C . ARG A 1 108 ? -17.993 -2.481 23.311 1.00 88.19 108 ARG A C 1
ATOM 855 O O . ARG A 1 108 ? -18.493 -1.769 24.176 1.00 88.19 108 ARG A O 1
ATOM 862 N N . LYS A 1 109 ? -17.551 -2.002 22.144 1.00 80.12 109 LYS A N 1
ATOM 863 C CA . LYS A 1 109 ? -17.694 -0.607 21.687 1.00 80.12 109 LYS A CA 1
ATOM 864 C C . LYS A 1 109 ? -19.073 -0.313 21.089 1.00 80.12 109 LYS A C 1
ATOM 866 O O . LYS A 1 109 ? -19.501 0.837 21.120 1.00 80.12 109 LYS A O 1
ATOM 871 N N . ALA A 1 110 ? -19.758 -1.321 20.551 1.00 71.56 110 ALA A N 1
ATOM 872 C CA . ALA A 1 110 ? -21.117 -1.176 20.048 1.00 71.56 110 ALA A CA 1
ATOM 873 C C . ALA A 1 110 ? -22.079 -0.770 21.185 1.00 71.56 110 ALA A C 1
ATOM 875 O O . ALA A 1 110 ? -22.050 -1.390 22.254 1.00 71.56 110 ALA A O 1
ATOM 876 N N . PRO A 1 111 ? -22.961 0.228 20.983 1.00 57.28 111 PRO A N 1
ATOM 877 C CA . PRO A 1 111 ? -24.059 0.477 21.904 1.00 57.28 111 PRO A CA 1
ATOM 878 C C . PRO A 1 111 ? -24.895 -0.796 22.045 1.00 57.28 111 PRO A C 1
ATOM 880 O O . PRO A 1 111 ? -25.339 -1.364 21.048 1.00 57.28 111 PRO A O 1
ATOM 883 N N . LEU A 1 112 ? -25.108 -1.249 23.282 1.00 43.78 112 LEU A N 1
ATOM 884 C CA . LEU A 1 112 ? -25.965 -2.396 23.570 1.00 43.78 112 LEU A CA 1
ATOM 885 C C . LEU A 1 112 ? -27.383 -2.106 23.061 1.00 43.78 112 LEU A C 1
ATOM 887 O O . LEU A 1 112 ? -28.133 -1.366 23.703 1.00 43.78 112 LEU A O 1
ATOM 891 N N . SER A 1 113 ? -27.746 -2.700 21.921 1.00 35.28 113 SER A N 1
ATOM 892 C CA . SER A 1 113 ? -29.122 -2.697 21.424 1.00 35.28 113 SER A CA 1
ATOM 893 C C . SER A 1 113 ? -30.047 -3.184 22.533 1.00 35.28 113 SER A C 1
ATOM 895 O O . SER A 1 113 ? -29.843 -4.243 23.128 1.00 35.28 113 SER A O 1
ATOM 897 N N . SER A 1 114 ? -31.027 -2.346 22.849 1.00 40.91 114 SER A N 1
ATOM 898 C CA . SER A 1 114 ? -31.773 -2.363 24.100 1.00 40.91 114 SER A CA 1
ATOM 899 C C . SER A 1 114 ? -32.422 -3.712 24.416 1.00 40.91 114 SER A C 1
ATOM 901 O O . SER A 1 114 ? -33.374 -4.141 23.766 1.00 40.91 114 SER A O 1
ATOM 903 N N . SER A 1 115 ? -31.991 -4.332 25.517 1.00 34.06 115 SER A N 1
ATOM 904 C CA . SER A 1 115 ? -32.792 -5.350 26.189 1.00 34.06 115 SER A CA 1
ATOM 905 C C . SER A 1 115 ? -32.524 -5.383 27.695 1.00 34.06 115 SER A C 1
ATOM 907 O O . SER A 1 115 ? -31.403 -5.629 28.126 1.00 34.06 115 SER A O 1
ATOM 909 N N . SER A 1 116 ? -33.595 -5.201 28.474 1.00 32.25 116 SER A N 1
ATOM 910 C CA . SER A 1 116 ? -33.679 -5.342 29.942 1.00 32.25 116 SER A CA 1
ATOM 911 C C . SER A 1 116 ? -33.018 -4.248 30.802 1.00 32.25 116 SER A C 1
ATOM 913 O O . SER A 1 116 ? -31.809 -4.207 31.000 1.00 32.25 116 SER A O 1
ATOM 915 N N . ALA A 1 117 ? -33.860 -3.390 31.388 1.00 38.03 117 ALA A N 1
ATOM 916 C CA . ALA A 1 117 ? -33.502 -2.445 32.451 1.00 38.03 117 ALA A CA 1
ATOM 917 C C . ALA A 1 117 ? -33.673 -3.056 33.865 1.00 38.03 117 ALA A C 1
ATOM 919 O O . ALA A 1 117 ? -34.236 -4.142 33.999 1.00 38.03 117 ALA A O 1
ATOM 920 N N . SER A 1 118 ? -33.302 -2.284 34.906 1.00 34.28 118 SER A N 1
ATOM 921 C CA . SER A 1 118 ? -33.380 -2.567 36.367 1.00 34.28 118 SER A CA 1
ATOM 922 C C . SER A 1 118 ? -32.315 -3.544 36.914 1.00 34.28 118 SER A C 1
ATOM 924 O O . SER A 1 118 ? -31.989 -4.515 36.249 1.00 34.28 118 SER A O 1
ATOM 926 N N . SER A 1 119 ? -31.728 -3.401 38.115 1.00 35.88 119 SER A N 1
ATOM 927 C CA . SER A 1 119 ? -31.599 -2.298 39.108 1.00 35.88 119 SER A CA 1
ATOM 928 C C . SER A 1 119 ? -30.396 -2.639 40.045 1.00 35.88 119 SER A C 1
ATOM 930 O O . SER A 1 119 ? -29.811 -3.703 39.869 1.00 35.88 119 SER A O 1
ATOM 932 N N . SER A 1 120 ? -29.915 -1.857 41.027 1.00 31.31 120 SER A N 1
ATOM 933 C CA . SER A 1 120 ? -30.367 -0.601 41.658 1.00 31.31 120 SER A CA 1
ATOM 934 C C . SER A 1 120 ? -29.174 0.181 42.274 1.00 31.31 120 SER A C 1
ATOM 936 O O . SER A 1 120 ? -28.022 -0.213 42.108 1.00 31.31 120 SER A O 1
ATOM 938 N N . SER A 1 121 ? -29.437 1.275 42.999 1.00 42.25 121 SER A N 1
ATOM 939 C CA . SER A 1 121 ? -28.461 2.117 43.723 1.00 42.25 121 SER A CA 1
ATOM 940 C C . SER A 1 121 ? -28.033 1.579 45.098 1.00 42.25 121 SER A C 1
ATOM 942 O O . SER A 1 121 ? -28.871 1.029 45.810 1.00 42.25 121 SER A O 1
ATOM 944 N N . SER A 1 122 ? -26.815 1.914 45.549 1.00 34.78 122 SER A N 1
ATOM 945 C CA . SER A 1 122 ? -26.542 2.187 46.974 1.00 34.78 122 SER A CA 1
ATOM 946 C C . SER A 1 122 ? -25.307 3.084 47.141 1.00 34.78 122 SER A C 1
ATOM 948 O O . SER A 1 122 ? -24.211 2.708 46.731 1.00 34.78 122 SER A O 1
ATOM 950 N N . GLU A 1 123 ? -25.480 4.254 47.758 1.00 38.72 123 GLU A N 1
ATOM 951 C CA . GLU A 1 123 ? -24.386 5.014 48.377 1.00 38.72 123 GLU A CA 1
ATOM 952 C C . GLU A 1 123 ? -24.280 4.602 49.848 1.00 38.72 123 GLU A C 1
ATOM 954 O O . GLU A 1 123 ? -25.311 4.488 50.506 1.00 38.72 123 GLU A O 1
ATOM 959 N N . GLU A 1 124 ? -23.069 4.457 50.395 1.00 32.41 124 GLU A N 1
ATOM 960 C CA . GLU A 1 124 ? -22.862 4.664 51.834 1.00 32.41 124 GLU A CA 1
ATOM 961 C C . GLU A 1 124 ? -21.415 5.083 52.144 1.00 32.41 124 GLU A C 1
ATOM 963 O O . GLU A 1 124 ? -20.466 4.676 51.469 1.00 32.41 124 GLU A O 1
ATOM 968 N N . HIS A 1 125 ? -21.254 5.964 53.133 1.00 33.50 125 HIS A N 1
ATOM 969 C CA . HIS A 1 125 ? -19.986 6.628 53.447 1.00 33.50 125 HIS A CA 1
ATOM 970 C C . HIS A 1 125 ? -19.063 5.802 54.371 1.00 33.50 125 HIS A C 1
ATOM 972 O O . HIS A 1 125 ? -19.477 4.874 55.058 1.00 33.50 125 HIS A O 1
ATOM 978 N N . SER A 1 126 ? -17.781 6.181 54.374 1.00 36.62 126 SER A N 1
ATOM 979 C CA . SER A 1 126 ? -16.639 5.526 55.034 1.00 36.62 126 SER A CA 1
ATOM 980 C C . SER A 1 126 ? -16.729 5.396 56.570 1.00 36.62 126 SER A C 1
ATOM 982 O O . SER A 1 126 ? -17.548 6.046 57.218 1.00 36.62 126 SER A O 1
ATOM 984 N N . PRO A 1 127 ? -15.753 4.703 57.194 1.00 48.06 127 PRO A N 1
ATOM 985 C CA . PRO A 1 127 ? -14.742 5.512 57.893 1.00 48.06 127 PRO A CA 1
ATOM 986 C C . PRO A 1 127 ? -13.269 5.111 57.659 1.00 48.06 127 PRO A C 1
ATOM 988 O O . PRO A 1 127 ? -12.932 4.093 57.063 1.00 48.06 127 PRO A O 1
ATOM 991 N N . LEU A 1 128 ? -12.385 6.000 58.120 1.00 39.28 128 LEU A N 1
ATOM 992 C CA . LEU A 1 128 ? -10.937 6.051 57.884 1.00 39.28 128 LEU A CA 1
ATOM 993 C C . LEU A 1 128 ? -10.129 5.181 58.863 1.00 39.28 128 LEU A C 1
ATOM 995 O O . LEU A 1 128 ? -10.358 5.278 60.066 1.00 39.28 128 LEU A O 1
ATOM 999 N N . LEU A 1 129 ? -9.072 4.498 58.392 1.00 34.88 129 LEU A N 1
ATOM 1000 C CA . LEU A 1 129 ? -7.946 4.058 59.238 1.00 34.88 129 LEU A CA 1
ATOM 1001 C C . LEU A 1 129 ? -6.568 4.200 58.545 1.00 34.88 129 LEU A C 1
ATOM 1003 O O . LEU A 1 129 ? -6.173 3.399 57.705 1.00 34.88 129 LEU A O 1
ATOM 1007 N N . SER A 1 130 ? -5.839 5.241 58.963 1.00 34.16 130 SER A N 1
ATOM 1008 C CA . SER A 1 130 ? -4.372 5.317 59.157 1.00 34.16 130 SER A CA 1
ATOM 1009 C C . SER A 1 130 ? -3.390 4.657 58.157 1.00 34.16 130 SER A C 1
ATOM 1011 O O . SER A 1 130 ? -2.978 3.512 58.317 1.00 34.16 130 SER A O 1
ATOM 1013 N N . LEU A 1 131 ? -2.906 5.492 57.227 1.00 37.66 131 LEU A N 1
ATOM 1014 C CA . LEU A 1 131 ? -1.504 5.745 56.813 1.00 37.66 131 LEU A CA 1
ATOM 1015 C C . LEU A 1 131 ? -0.372 4.815 57.343 1.00 37.66 131 LEU A C 1
ATOM 1017 O O . LEU A 1 131 ? -0.263 4.581 58.546 1.00 37.66 131 LEU A O 1
ATOM 1021 N N . PRO A 1 132 ? 0.628 4.494 56.493 1.00 39.53 132 PRO A N 1
ATOM 1022 C CA . PRO A 1 132 ? 1.911 5.196 56.674 1.00 39.53 132 PRO A CA 1
ATOM 1023 C C . PRO A 1 132 ? 2.439 5.879 55.397 1.00 39.53 132 PRO A C 1
ATOM 1025 O O . PRO A 1 132 ? 2.229 5.420 54.275 1.00 39.53 132 PRO A O 1
ATOM 1028 N N . TYR A 1 133 ? 3.153 6.995 55.588 1.00 37.25 133 TYR A N 1
ATOM 1029 C CA . TYR A 1 133 ? 3.700 7.842 54.521 1.00 37.25 133 TYR A CA 1
ATOM 1030 C C . TYR A 1 133 ? 4.599 7.049 53.558 1.00 37.25 133 TYR A C 1
ATOM 1032 O O . TYR A 1 133 ? 5.736 6.708 53.899 1.00 37.25 133 TYR A O 1
ATOM 1040 N N . LYS A 1 134 ? 4.157 6.848 52.309 1.00 43.88 134 LYS A N 1
ATOM 1041 C CA . LYS A 1 134 ? 5.090 6.520 51.225 1.00 43.88 134 LYS A CA 1
ATOM 1042 C C . LYS A 1 134 ? 5.808 7.790 50.780 1.00 43.88 134 LYS A C 1
ATOM 1044 O O . LYS A 1 134 ? 5.218 8.693 50.200 1.00 43.88 134 LYS A O 1
ATOM 1049 N N . ARG A 1 135 ? 7.105 7.816 51.085 1.00 45.53 135 ARG A N 1
ATOM 1050 C CA . ARG A 1 135 ? 8.109 8.793 50.654 1.00 45.53 135 ARG A CA 1
ATOM 1051 C C . ARG A 1 135 ? 7.958 9.081 49.152 1.00 45.53 135 ARG A C 1
ATOM 1053 O O . ARG A 1 135 ? 8.254 8.211 48.337 1.00 45.53 135 ARG A O 1
ATOM 1060 N N . GLU A 1 136 ? 7.496 10.283 48.808 1.00 43.34 136 GLU A N 1
ATOM 1061 C CA . GLU A 1 136 ? 7.350 10.738 47.421 1.00 43.34 136 GLU A CA 1
ATOM 1062 C C . GLU A 1 136 ? 8.742 10.877 46.788 1.00 43.34 136 GLU A C 1
ATOM 1064 O O . GLU A 1 136 ? 9.446 11.868 46.989 1.00 43.34 136 GLU A O 1
ATOM 1069 N N . VAL A 1 137 ? 9.167 9.857 46.039 1.00 48.91 137 VAL A N 1
ATOM 1070 C CA . VAL A 1 137 ? 10.362 9.946 45.199 1.00 48.91 137 VAL A CA 1
ATOM 1071 C C . VAL A 1 137 ? 9.997 10.806 43.998 1.00 48.91 137 VAL A C 1
ATOM 1073 O O . VAL A 1 137 ? 9.468 10.316 43.002 1.00 48.91 137 VAL A O 1
ATOM 1076 N N . ARG A 1 138 ? 10.273 12.107 44.099 1.00 49.06 138 ARG A N 1
ATOM 1077 C CA . ARG A 1 138 ? 10.243 13.001 42.942 1.00 49.06 138 ARG A CA 1
ATOM 1078 C C . ARG A 1 138 ? 11.381 12.608 42.016 1.00 49.06 138 ARG A C 1
ATOM 1080 O O . ARG A 1 138 ? 12.529 12.987 42.237 1.00 49.06 138 ARG A O 1
ATOM 1087 N N . PHE A 1 139 ? 11.059 11.829 40.991 1.00 54.28 139 PHE A N 1
ATOM 1088 C CA . PHE A 1 139 ? 11.945 11.667 39.851 1.00 54.28 139 PHE A CA 1
ATOM 1089 C C . PHE A 1 139 ? 12.224 13.058 39.276 1.00 54.28 139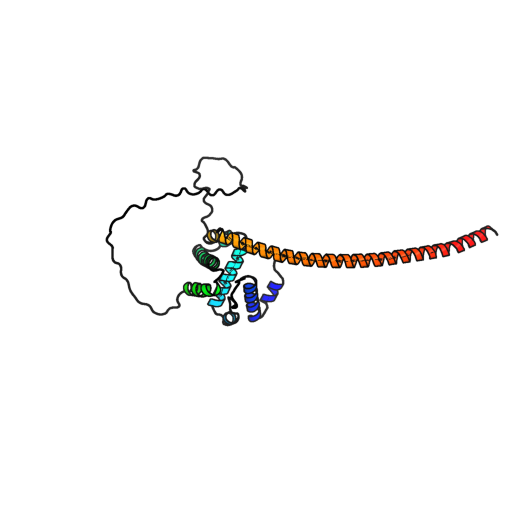 PHE A C 1
ATOM 1091 O O . PHE A 1 139 ? 11.287 13.811 39.005 1.00 54.28 139 PHE A O 1
ATOM 1098 N N . LEU A 1 140 ? 13.502 13.412 39.104 1.00 55.69 140 LEU A N 1
ATOM 1099 C CA . LEU A 1 140 ? 13.829 14.524 38.220 1.00 55.69 140 LEU A CA 1
ATOM 1100 C C . LEU A 1 140 ? 13.335 14.138 36.827 1.00 55.69 140 LEU A C 1
ATOM 1102 O O . LEU A 1 140 ? 13.654 13.056 36.330 1.00 55.69 140 LEU A O 1
ATOM 1106 N N . GLU A 1 141 ? 12.555 15.023 36.221 1.00 57.94 141 GLU A N 1
ATOM 1107 C CA . GLU A 1 141 ? 12.124 14.890 34.839 1.00 57.94 141 GLU A CA 1
ATOM 1108 C C . GLU A 1 141 ? 13.373 14.794 33.953 1.00 57.94 141 GLU A C 1
ATOM 1110 O O . GLU A 1 141 ? 14.166 15.736 33.868 1.00 57.94 141 GLU A O 1
ATOM 1115 N N . LEU A 1 142 ? 13.596 13.622 33.349 1.00 51.06 142 LEU A N 1
ATOM 1116 C CA . LEU A 1 142 ? 14.742 13.400 32.475 1.00 51.06 142 LEU A CA 1
ATOM 1117 C C . LEU A 1 142 ? 14.569 14.262 31.228 1.00 51.06 142 LEU A C 1
ATOM 1119 O O . LEU A 1 142 ? 13.809 13.924 30.319 1.00 51.06 142 LEU A O 1
ATOM 1123 N N . GLN A 1 143 ? 15.290 15.382 31.207 1.00 48.00 143 GLN A N 1
ATOM 1124 C CA . GLN A 1 143 ? 15.317 16.318 30.097 1.00 48.00 143 GLN A CA 1
ATOM 1125 C C . GLN A 1 143 ? 15.639 15.560 28.804 1.00 48.00 143 GLN A C 1
ATOM 1127 O O . GLN A 1 143 ? 16.734 15.022 28.634 1.00 48.00 143 GLN A O 1
ATOM 1132 N N . LYS A 1 144 ? 14.659 15.500 27.897 1.00 48.94 144 LYS A N 1
ATOM 1133 C CA . LYS A 1 144 ? 14.763 14.811 26.608 1.00 48.94 144 LYS A CA 1
ATOM 1134 C C . LYS A 1 144 ? 15.859 15.490 25.779 1.00 48.94 144 LYS A C 1
ATOM 1136 O O . LYS A 1 144 ? 15.620 16.528 25.165 1.00 48.94 144 LYS A O 1
ATOM 1141 N N . ILE A 1 145 ? 17.065 14.917 25.766 1.00 38.66 145 ILE A N 1
ATOM 1142 C CA . ILE A 1 145 ? 18.170 15.391 24.924 1.00 38.66 145 ILE A CA 1
ATOM 1143 C C . ILE A 1 145 ? 17.890 14.938 23.486 1.00 38.66 145 ILE A C 1
ATOM 1145 O O . ILE A 1 145 ? 18.414 13.933 23.010 1.00 38.66 145 ILE A O 1
ATOM 1149 N N . ALA A 1 146 ? 16.985 15.642 22.809 1.00 38.16 146 ALA A N 1
ATOM 1150 C CA . ALA A 1 146 ? 16.728 15.425 21.395 1.00 38.16 146 ALA A CA 1
ATOM 1151 C C . ALA A 1 146 ? 17.915 15.961 20.585 1.00 38.16 146 ALA A C 1
ATOM 1153 O O . ALA A 1 146 ? 18.204 17.158 20.611 1.00 38.16 146 ALA A O 1
ATOM 1154 N N . SER A 1 147 ? 18.598 15.068 19.866 1.00 34.78 147 SER A N 1
ATOM 1155 C CA . SER A 1 147 ? 19.641 15.444 18.912 1.00 34.78 147 SER A CA 1
ATOM 1156 C C . SER A 1 147 ? 19.092 16.393 17.843 1.00 34.78 147 SER A C 1
ATOM 1158 O O . SER A 1 147 ? 17.956 16.267 17.386 1.00 34.78 147 SER A O 1
ATOM 1160 N N . SER A 1 148 ? 19.919 17.364 17.470 1.00 38.44 148 SER A N 1
ATOM 1161 C CA . SER A 1 148 ? 19.519 18.585 16.775 1.00 38.44 148 SER A CA 1
ATOM 1162 C C . SER A 1 148 ? 18.957 18.381 15.365 1.00 38.44 148 SER A C 1
ATOM 1164 O O . SER A 1 148 ? 19.528 17.661 14.549 1.00 38.44 148 SER A O 1
ATOM 1166 N N . SER A 1 149 ? 17.952 19.185 15.015 1.00 31.83 149 SER A N 1
ATOM 1167 C CA . SER A 1 149 ? 17.856 19.830 13.695 1.00 31.83 149 SER A CA 1
ATOM 1168 C C . SER A 1 149 ? 17.056 21.126 13.818 1.00 31.83 149 SER A C 1
ATOM 1170 O O . SER A 1 149 ? 15.844 21.170 13.634 1.00 31.83 149 SER A O 1
ATOM 1172 N N . SER A 1 150 ? 17.754 22.196 14.199 1.00 39.09 150 SER A N 1
ATOM 1173 C CA . SER A 1 150 ? 17.200 23.539 14.354 1.00 39.09 150 SER A CA 1
ATOM 1174 C C . SER A 1 150 ? 17.101 24.259 13.005 1.00 39.09 150 SER A C 1
ATOM 1176 O O . SER A 1 150 ? 18.116 24.693 12.462 1.00 39.09 150 SER A O 1
ATOM 1178 N N . SER A 1 151 ? 15.880 24.463 12.513 1.00 42.19 151 SER A N 1
ATOM 1179 C CA . SER A 1 151 ? 15.562 25.486 11.512 1.00 42.19 151 SER A CA 1
ATOM 1180 C C . SER A 1 151 ? 14.435 26.353 12.071 1.00 42.19 151 SER A C 1
ATOM 1182 O O . SER A 1 151 ? 13.300 25.902 12.193 1.00 42.19 151 SER A O 1
ATOM 1184 N N . GLY A 1 152 ? 14.773 27.564 12.517 1.00 33.78 152 GLY A N 1
ATOM 1185 C CA . GLY A 1 152 ? 13.865 28.429 13.276 1.00 33.78 152 GLY A CA 1
ATOM 1186 C C . GLY A 1 152 ? 14.623 29.583 13.925 1.00 33.78 152 GLY A C 1
ATOM 1187 O O . GLY A 1 152 ? 15.074 29.478 15.058 1.00 33.78 152 GLY A O 1
ATOM 1188 N N . ALA A 1 153 ? 14.827 30.648 13.151 1.00 36.66 153 ALA A N 1
ATOM 1189 C CA . ALA A 1 153 ? 15.735 31.760 13.422 1.00 36.66 153 ALA A CA 1
ATOM 1190 C C . ALA A 1 153 ? 15.679 32.377 14.837 1.00 36.66 153 ALA A C 1
ATOM 1192 O O . ALA A 1 153 ? 14.614 32.625 15.402 1.00 36.66 153 ALA A O 1
ATOM 1193 N N . ASN A 1 154 ? 16.858 32.776 15.330 1.00 39.72 154 ASN A N 1
ATOM 1194 C CA . ASN A 1 154 ? 16.999 33.713 16.443 1.00 39.72 154 ASN A CA 1
ATOM 1195 C C . ASN A 1 154 ? 16.192 34.998 16.191 1.00 39.72 154 ASN A C 1
ATOM 1197 O O . ASN A 1 154 ? 16.489 35.744 15.256 1.00 39.72 154 ASN A O 1
ATOM 1201 N N . LYS A 1 155 ? 15.291 35.346 17.114 1.00 36.16 155 LYS A N 1
ATOM 1202 C CA . LYS A 1 155 ? 14.914 36.744 17.346 1.00 36.16 155 LYS A CA 1
ATOM 1203 C C . LYS A 1 155 ? 14.924 37.050 18.837 1.00 36.16 155 LYS A C 1
ATOM 1205 O O . LYS A 1 155 ? 13.953 36.818 19.550 1.00 36.16 155 LYS A O 1
ATOM 1210 N N . TYR A 1 156 ? 16.035 37.619 19.294 1.00 44.31 156 TYR A N 1
ATOM 1211 C CA . TYR A 1 156 ? 16.104 38.290 20.586 1.00 44.31 156 TYR A CA 1
ATOM 1212 C C . TYR A 1 156 ? 15.026 39.376 20.656 1.00 44.31 156 TYR A C 1
ATOM 1214 O O . TYR A 1 156 ? 15.022 40.261 19.802 1.00 44.31 156 TYR A O 1
ATOM 1222 N N . LEU A 1 157 ? 14.154 39.335 21.671 1.00 40.56 157 LEU A N 1
ATOM 1223 C CA . LEU A 1 157 ? 13.579 40.519 22.328 1.00 40.56 157 LEU A CA 1
ATOM 1224 C C . LEU A 1 157 ? 12.716 40.137 23.548 1.00 40.56 157 LEU A C 1
ATOM 1226 O O . LEU A 1 157 ? 11.728 39.424 23.426 1.00 40.56 157 LEU A O 1
ATOM 1230 N N . ARG A 1 158 ? 13.053 40.739 24.698 1.00 40.38 158 ARG A N 1
ATOM 1231 C CA . ARG A 1 158 ? 12.169 41.022 25.850 1.00 40.38 158 ARG A CA 1
ATOM 1232 C C . ARG A 1 158 ? 11.555 39.830 26.624 1.00 40.38 158 ARG A C 1
ATOM 1234 O O . ARG A 1 158 ? 10.371 39.546 26.522 1.00 40.38 158 ARG A O 1
ATOM 1241 N N . GLY A 1 159 ? 12.351 39.277 27.543 1.00 43.41 159 GLY A N 1
ATOM 1242 C CA . GLY A 1 159 ? 11.976 39.035 28.953 1.00 43.41 159 GLY A CA 1
ATOM 1243 C C . GLY A 1 159 ? 10.561 38.545 29.303 1.00 43.41 159 GLY A C 1
ATOM 1244 O O . GLY A 1 159 ? 9.859 39.230 30.042 1.00 43.41 159 GLY A O 1
ATOM 1245 N N . VAL A 1 160 ? 10.182 37.342 28.866 1.00 39.75 160 VAL A N 1
ATOM 1246 C CA . VAL A 1 160 ? 9.005 36.598 29.364 1.00 39.75 160 VAL A CA 1
ATOM 1247 C C . VAL A 1 160 ? 9.469 35.205 29.831 1.00 39.75 160 VAL A C 1
ATOM 1249 O O . VAL A 1 160 ? 10.357 34.639 29.188 1.00 39.75 160 VAL A O 1
ATOM 1252 N N . PRO A 1 161 ? 8.940 34.630 30.935 1.00 38.44 161 PRO A N 1
ATOM 1253 C CA . PRO A 1 161 ? 9.411 33.343 31.451 1.00 38.44 161 PRO A CA 1
ATOM 1254 C C . PRO A 1 161 ? 9.304 32.192 30.441 1.00 38.44 161 PRO A C 1
ATOM 1256 O O . PRO A 1 161 ? 8.259 31.970 29.825 1.00 38.44 161 PRO A O 1
ATOM 1259 N N . LEU A 1 162 ? 10.377 31.403 30.341 1.00 43.09 162 LEU A N 1
ATOM 1260 C CA . LEU A 1 162 ? 10.553 30.282 29.409 1.00 43.09 162 LEU A CA 1
ATOM 1261 C C . LEU A 1 162 ? 9.728 29.029 29.793 1.00 43.09 162 LEU A C 1
ATOM 1263 O O . LEU A 1 162 ? 10.258 27.927 29.887 1.00 43.09 162 LEU A O 1
ATOM 1267 N N . ARG A 1 163 ? 8.425 29.193 30.053 1.00 40.38 163 ARG A N 1
ATOM 1268 C CA . ARG A 1 163 ? 7.469 28.089 30.283 1.00 40.38 163 ARG A CA 1
ATOM 1269 C C . ARG A 1 163 ? 6.348 28.010 29.241 1.00 40.38 163 ARG A C 1
ATOM 1271 O O . ARG A 1 163 ? 5.698 26.981 29.150 1.00 40.38 163 ARG A O 1
ATOM 1278 N N . SER A 1 164 ? 6.151 29.055 28.430 1.00 41.53 164 SER A N 1
ATOM 1279 C CA . SER A 1 164 ? 5.046 29.130 27.454 1.00 41.53 164 SER A CA 1
ATOM 1280 C C . SER A 1 164 ? 5.434 28.821 25.999 1.00 41.53 164 SER A C 1
ATOM 1282 O O . SER A 1 164 ? 4.558 28.788 25.146 1.00 41.53 164 SER A O 1
ATOM 1284 N N . MET A 1 165 ? 6.724 28.621 25.699 1.00 40.00 165 MET A N 1
ATOM 1285 C CA . MET A 1 165 ? 7.247 28.398 24.331 1.00 40.00 165 MET A CA 1
ATOM 1286 C C . MET A 1 165 ? 7.625 26.931 24.041 1.00 40.00 165 MET A C 1
ATOM 1288 O O . MET A 1 165 ? 8.066 26.618 22.942 1.00 40.00 165 MET A O 1
ATOM 1292 N N . LEU A 1 166 ? 7.458 26.036 25.022 1.00 43.88 166 LEU A N 1
ATOM 1293 C CA . LEU A 1 166 ? 7.558 24.577 24.846 1.00 43.88 166 LEU A CA 1
ATOM 1294 C C . LEU A 1 166 ? 6.189 23.884 24.880 1.00 43.88 166 LEU A C 1
ATOM 1296 O O . LEU A 1 166 ? 6.113 22.678 24.664 1.00 43.88 166 LEU A O 1
ATOM 1300 N N . SER A 1 167 ? 5.106 24.640 25.096 1.00 41.53 167 SER A N 1
ATOM 1301 C CA . SER A 1 167 ? 3.783 24.156 24.725 1.00 41.53 167 SER A CA 1
ATOM 1302 C C . SER A 1 167 ? 3.722 24.160 23.204 1.00 41.53 167 SER A C 1
ATOM 1304 O O . SER A 1 167 ? 3.512 25.202 22.583 1.00 41.53 167 SER A O 1
ATOM 1306 N N . GLY A 1 168 ? 3.889 22.981 22.607 1.00 50.72 168 GLY A N 1
ATOM 1307 C CA . GLY A 1 168 ? 3.307 22.732 21.295 1.00 50.72 168 GLY A CA 1
ATOM 1308 C C . GLY A 1 168 ? 1.787 22.962 21.331 1.00 50.72 168 GLY A C 1
ATOM 1309 O O . GLY A 1 168 ? 1.219 23.217 22.405 1.00 50.72 168 GLY A O 1
ATOM 1310 N N . PRO A 1 169 ? 1.103 22.861 20.178 1.00 54.28 169 PRO A N 1
ATOM 1311 C CA . PRO A 1 169 ? -0.352 22.728 20.187 1.00 54.28 169 PRO A CA 1
ATOM 1312 C C . PRO A 1 169 ? -0.766 21.605 21.160 1.00 54.28 169 PRO A C 1
ATOM 1314 O O . PRO A 1 169 ? 0.008 20.653 21.326 1.00 54.28 169 PRO A O 1
ATOM 1317 N N . PRO A 1 170 ? -1.936 21.715 21.824 1.00 58.69 170 PRO A N 1
ATOM 1318 C CA . PRO A 1 170 ? -2.405 20.702 22.769 1.00 58.69 170 PRO A CA 1
ATOM 1319 C C . PRO A 1 170 ? -2.317 19.325 22.113 1.00 58.69 170 PRO A C 1
ATOM 1321 O O . PRO A 1 170 ? -2.680 19.183 20.942 1.00 58.69 170 PRO A O 1
ATOM 1324 N N . SER A 1 171 ? -1.760 18.342 22.825 1.00 69.69 171 SER A N 1
ATOM 1325 C CA . SER A 1 171 ? -1.435 17.071 22.192 1.00 69.69 171 SER A CA 1
ATOM 1326 C C . SER A 1 171 ? -2.716 16.383 21.721 1.00 69.69 171 SER A C 1
ATOM 1328 O O . SER A 1 171 ? -3.632 16.100 22.492 1.00 69.69 171 SER A O 1
ATOM 1330 N N . SER A 1 172 ? -2.805 16.178 20.406 1.00 86.81 172 SER A N 1
ATOM 133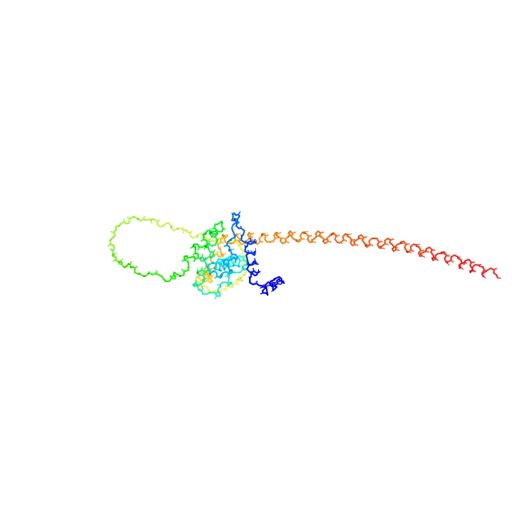1 C CA . SER A 1 172 ? -3.870 15.379 19.814 1.00 86.81 172 SER A CA 1
ATOM 1332 C C . SER A 1 172 ? -3.733 13.947 20.342 1.00 86.81 172 SER A C 1
ATOM 1334 O O . SER A 1 172 ? -2.629 13.400 20.256 1.00 86.81 172 SER A O 1
ATOM 1336 N N . PRO A 1 173 ? -4.818 13.292 20.795 1.00 90.50 173 PRO A N 1
ATOM 1337 C CA . PRO A 1 173 ? -4.803 11.867 21.127 1.00 90.50 173 PRO A CA 1
ATOM 1338 C C . PRO A 1 173 ? -4.240 10.995 19.991 1.00 90.50 173 PRO A C 1
ATOM 1340 O O . PRO A 1 173 ? -3.568 9.995 20.244 1.00 90.50 173 PRO A O 1
ATOM 1343 N N . MET A 1 174 ? -4.444 11.409 18.734 1.00 91.19 174 MET A N 1
ATOM 1344 C CA . MET A 1 174 ? -3.854 10.765 17.558 1.00 91.19 174 MET A CA 1
ATOM 1345 C C . MET A 1 174 ? -2.360 11.041 17.450 1.00 91.19 174 MET A C 1
ATOM 1347 O O . MET A 1 174 ? -1.561 10.121 17.272 1.00 91.19 174 MET A O 1
ATOM 1351 N N . GLY A 1 175 ? -1.974 12.305 17.631 1.00 89.31 175 GLY A N 1
ATOM 1352 C CA . GLY A 1 175 ? -0.579 12.724 17.701 1.00 89.31 175 GLY A CA 1
ATOM 1353 C C . GLY A 1 175 ? 0.217 11.961 18.760 1.00 89.31 175 GLY A C 1
ATOM 1354 O O . GLY A 1 175 ? 1.337 11.546 18.469 1.00 89.31 175 GLY A O 1
ATOM 1355 N N . ASP A 1 176 ? -0.360 11.723 19.938 1.00 90.31 176 ASP A N 1
ATOM 1356 C CA . ASP A 1 176 ? 0.283 11.000 21.038 1.00 90.31 176 ASP A CA 1
ATOM 1357 C C . ASP A 1 176 ? 0.498 9.516 20.708 1.00 90.31 176 ASP A C 1
ATOM 1359 O O . ASP A 1 176 ? 1.610 9.008 20.874 1.00 90.31 176 ASP A O 1
ATOM 1363 N N . VAL A 1 177 ? -0.508 8.824 20.153 1.00 92.12 177 VAL A N 1
ATOM 1364 C CA . VAL A 1 177 ? -0.357 7.426 19.698 1.00 92.12 177 VAL A CA 1
ATOM 1365 C C . VAL A 1 177 ? 0.665 7.322 18.559 1.00 92.12 177 VAL A C 1
ATOM 1367 O O . VAL A 1 177 ? 1.557 6.467 18.606 1.00 92.12 177 VAL A O 1
ATOM 1370 N N . MET A 1 178 ? 0.601 8.217 17.568 1.00 90.81 178 MET A N 1
ATOM 1371 C CA . MET A 1 178 ? 1.512 8.224 16.414 1.00 90.81 178 MET A CA 1
ATOM 1372 C C . MET A 1 178 ? 2.960 8.604 16.771 1.00 90.81 178 MET A C 1
ATOM 1374 O O . MET A 1 178 ? 3.892 8.228 16.057 1.00 90.81 178 MET A O 1
ATOM 1378 N N . GLN A 1 179 ? 3.174 9.330 17.871 1.00 89.31 179 GLN A N 1
ATOM 1379 C CA . GLN A 1 179 ? 4.505 9.659 18.394 1.00 89.31 179 GLN A CA 1
ATOM 1380 C C . GLN A 1 179 ? 5.086 8.582 19.322 1.00 89.31 179 GLN A C 1
ATOM 1382 O O . GLN A 1 179 ? 6.241 8.703 19.739 1.00 89.31 179 GLN A O 1
ATOM 1387 N N . THR A 1 180 ? 4.349 7.506 19.628 1.00 92.12 180 THR A N 1
ATOM 1388 C CA . THR A 1 180 ? 4.923 6.390 20.393 1.00 92.12 180 THR A CA 1
ATOM 1389 C C . THR A 1 180 ? 6.074 5.724 19.618 1.00 92.12 180 THR A C 1
ATOM 1391 O O . THR A 1 180 ? 5.950 5.475 18.413 1.00 92.12 180 THR A O 1
ATOM 1394 N N . PRO A 1 181 ? 7.184 5.341 20.285 1.00 92.88 181 PRO A N 1
ATOM 1395 C CA . PRO A 1 181 ? 8.283 4.627 19.628 1.00 92.88 181 PRO A CA 1
ATOM 1396 C C . PRO A 1 181 ? 7.842 3.317 18.957 1.00 92.88 181 PRO A C 1
ATOM 1398 O O . PRO A 1 181 ? 8.379 2.941 17.918 1.00 92.88 181 PRO A O 1
ATOM 1401 N N . GLN A 1 182 ? 6.832 2.640 19.519 1.00 92.81 182 GLN A N 1
ATOM 1402 C CA . GLN A 1 182 ? 6.212 1.435 18.958 1.00 92.81 182 GLN A CA 1
ATOM 1403 C C . GLN A 1 182 ? 5.547 1.716 17.606 1.00 92.81 182 GLN A C 1
ATOM 1405 O O . GLN A 1 182 ? 5.822 1.001 16.641 1.00 92.81 182 GLN A O 1
ATOM 1410 N N . PHE A 1 183 ? 4.722 2.766 17.511 1.00 92.50 183 PHE A N 1
ATOM 1411 C CA . PHE A 1 183 ? 4.095 3.162 16.251 1.00 92.50 183 PHE A CA 1
ATOM 1412 C C . PHE A 1 183 ? 5.140 3.568 15.210 1.00 92.50 183 PHE A C 1
ATOM 1414 O O . PHE A 1 183 ? 5.146 3.033 14.102 1.00 92.50 183 PHE A O 1
ATOM 1421 N N . GLN A 1 184 ? 6.073 4.451 15.582 1.00 92.62 184 GLN A N 1
ATOM 1422 C CA . GLN A 1 184 ? 7.122 4.939 14.683 1.00 92.62 184 GLN A CA 1
ATOM 1423 C C . GLN A 1 184 ? 7.993 3.798 14.141 1.00 92.62 184 GLN A C 1
ATOM 1425 O O . GLN A 1 184 ? 8.217 3.711 12.934 1.00 92.62 184 GLN A O 1
ATOM 1430 N N . LEU A 1 185 ? 8.428 2.869 15.000 1.00 92.38 185 LEU A N 1
ATOM 1431 C CA . LEU A 1 185 ? 9.225 1.714 14.585 1.00 92.38 185 LEU A CA 1
ATOM 1432 C C . LEU A 1 185 ? 8.449 0.776 13.650 1.00 92.38 185 LEU A C 1
ATOM 1434 O O . LEU A 1 185 ? 9.026 0.259 12.693 1.00 92.38 185 LEU A O 1
ATOM 1438 N N . ARG A 1 186 ? 7.152 0.543 13.896 1.00 90.62 186 ARG A N 1
ATOM 1439 C CA . ARG A 1 186 ? 6.311 -0.285 13.012 1.00 90.62 186 ARG A CA 1
ATOM 1440 C C . ARG A 1 186 ? 6.070 0.386 11.664 1.00 90.62 186 ARG A C 1
ATOM 1442 O O . ARG A 1 186 ? 6.208 -0.276 10.637 1.00 90.62 186 ARG A O 1
ATOM 1449 N N . ARG A 1 187 ? 5.807 1.694 11.657 1.00 91.56 187 ARG A N 1
ATOM 1450 C CA . ARG A 1 187 ? 5.675 2.505 10.442 1.00 91.56 187 ARG A CA 1
ATOM 1451 C C . ARG A 1 187 ? 6.936 2.440 9.581 1.00 91.56 187 ARG A C 1
ATOM 1453 O O . ARG A 1 187 ? 6.848 2.080 8.411 1.00 91.56 187 ARG A O 1
ATOM 1460 N N . LEU A 1 188 ? 8.107 2.675 10.178 1.00 92.12 188 LEU A N 1
ATOM 1461 C CA . LEU A 1 188 ? 9.397 2.575 9.488 1.00 92.12 188 LEU A CA 1
ATOM 1462 C C . LEU A 1 188 ? 9.664 1.158 8.958 1.00 92.12 188 LEU A C 1
ATOM 1464 O O . LEU A 1 188 ? 10.113 1.009 7.826 1.00 92.12 188 LEU A O 1
ATOM 1468 N N . LYS A 1 189 ? 9.342 0.105 9.725 1.00 90.88 189 LYS A N 1
ATOM 1469 C CA . LYS A 1 189 ? 9.454 -1.291 9.258 1.00 90.88 189 LYS A CA 1
ATOM 1470 C C . LYS A 1 189 ? 8.546 -1.585 8.058 1.00 90.88 189 LYS A C 1
ATOM 1472 O O . LYS A 1 189 ? 8.983 -2.281 7.146 1.00 90.88 189 LYS A O 1
ATOM 1477 N N . LYS A 1 190 ? 7.314 -1.060 8.044 1.00 88.56 190 LYS A N 1
ATOM 1478 C CA . LYS A 1 190 ? 6.382 -1.198 6.911 1.00 88.56 190 LYS A CA 1
ATOM 1479 C C . LYS A 1 190 ? 6.882 -0.455 5.674 1.00 88.56 190 LYS A C 1
ATOM 1481 O O . LYS A 1 190 ? 6.935 -1.052 4.606 1.00 88.56 190 LYS A O 1
ATOM 1486 N N . GLN A 1 191 ? 7.324 0.793 5.827 1.00 89.31 191 GLN A N 1
ATOM 1487 C CA . GLN A 1 191 ? 7.912 1.578 4.735 1.00 89.31 191 GLN A CA 1
ATOM 1488 C C . GLN A 1 191 ? 9.161 0.894 4.156 1.00 89.31 191 GLN A C 1
ATOM 1490 O O . GLN A 1 191 ? 9.255 0.720 2.948 1.00 89.31 191 GLN A O 1
ATOM 1495 N N . LEU A 1 192 ? 10.065 0.398 5.008 1.00 92.56 192 LEU A N 1
ATOM 1496 C CA . LEU A 1 192 ? 11.263 -0.332 4.579 1.00 92.56 192 LEU A CA 1
ATOM 1497 C C . LEU A 1 192 ? 10.947 -1.647 3.844 1.00 92.56 192 LEU A C 1
ATOM 1499 O O . LEU A 1 192 ? 11.746 -2.085 3.023 1.00 92.56 192 LEU A O 1
ATOM 1503 N N . ALA A 1 193 ? 9.820 -2.300 4.141 1.00 90.12 193 ALA A N 1
ATOM 1504 C CA . ALA A 1 193 ? 9.389 -3.486 3.404 1.00 90.12 193 ALA A CA 1
ATOM 1505 C C . ALA A 1 193 ? 8.916 -3.130 1.984 1.00 90.12 193 ALA A C 1
ATOM 1507 O O . ALA A 1 193 ? 9.309 -3.811 1.044 1.00 90.12 193 ALA A O 1
ATOM 1508 N N . VAL A 1 194 ? 8.150 -2.043 1.833 1.00 87.81 194 VAL A N 1
ATOM 1509 C CA . VAL A 1 194 ? 7.690 -1.543 0.523 1.00 87.81 194 VAL A CA 1
ATOM 1510 C C . VAL A 1 194 ? 8.865 -1.055 -0.328 1.00 87.81 194 VAL A C 1
ATOM 1512 O O . VAL A 1 194 ? 8.981 -1.448 -1.477 1.00 87.81 194 VAL A O 1
ATOM 1515 N N . GLU A 1 195 ? 9.801 -0.289 0.239 1.00 92.38 195 GLU A N 1
ATOM 1516 C CA . GLU A 1 195 ? 11.000 0.163 -0.494 1.00 92.38 195 GLU A CA 1
ATOM 1517 C C . GLU A 1 195 ? 11.900 -0.998 -0.961 1.00 92.38 195 GLU A C 1
ATOM 1519 O O . GLU A 1 195 ? 12.632 -0.861 -1.938 1.00 92.38 195 GLU A O 1
ATOM 1524 N N . ARG A 1 196 ? 11.848 -2.159 -0.289 1.00 94.69 196 ARG A N 1
ATOM 1525 C CA . ARG A 1 196 ? 12.520 -3.380 -0.762 1.00 94.69 196 ARG A CA 1
ATOM 1526 C C . ARG A 1 196 ? 11.771 -4.027 -1.924 1.00 94.69 196 ARG A C 1
ATOM 1528 O O . ARG A 1 196 ? 12.422 -4.354 -2.901 1.00 94.69 196 ARG A O 1
ATOM 1535 N N . GLU A 1 197 ? 10.445 -4.158 -1.833 1.00 92.00 197 GLU A N 1
ATOM 1536 C CA . GLU A 1 197 ? 9.579 -4.659 -2.920 1.00 92.00 197 GLU A CA 1
ATOM 1537 C C . GLU A 1 197 ? 9.799 -3.813 -4.193 1.00 92.00 197 GLU A C 1
ATOM 1539 O O . GLU A 1 197 ? 10.233 -4.351 -5.207 1.00 92.00 197 GLU A O 1
ATOM 1544 N N . ASN A 1 198 ? 9.706 -2.479 -4.085 1.00 93.94 198 ASN A N 1
ATOM 1545 C CA . ASN A 1 198 ? 9.976 -1.533 -5.178 1.00 93.94 198 ASN A CA 1
ATOM 1546 C C . ASN A 1 198 ? 11.384 -1.687 -5.786 1.00 93.94 198 ASN A C 1
ATOM 1548 O O . ASN A 1 198 ? 11.569 -1.590 -6.997 1.00 93.94 198 ASN A O 1
ATOM 1552 N N . ARG A 1 199 ? 12.415 -1.868 -4.949 1.00 97.12 199 ARG A N 1
ATOM 1553 C CA . ARG A 1 199 ? 13.795 -2.046 -5.423 1.00 97.12 199 ARG A CA 1
ATOM 1554 C C . ARG A 1 199 ? 13.944 -3.366 -6.175 1.00 97.12 199 ARG A C 1
ATOM 1556 O O . ARG A 1 199 ? 14.587 -3.385 -7.217 1.00 97.12 199 ARG A O 1
ATOM 1563 N N . ASP A 1 200 ? 13.378 -4.443 -5.645 1.00 96.62 200 ASP A N 1
ATOM 1564 C CA . ASP A 1 200 ? 13.478 -5.776 -6.235 1.00 96.62 200 ASP A CA 1
ATOM 1565 C C . ASP A 1 200 ? 12.737 -5.818 -7.593 1.00 96.62 200 ASP A C 1
ATOM 1567 O O . ASP A 1 200 ? 13.242 -6.408 -8.546 1.00 96.62 200 ASP A O 1
ATOM 1571 N N . GLU A 1 201 ? 11.612 -5.100 -7.726 1.00 96.50 201 GLU A N 1
ATOM 1572 C CA . GLU A 1 201 ? 10.923 -4.844 -9.006 1.00 96.50 201 GLU A CA 1
ATOM 1573 C C . GLU A 1 201 ? 11.814 -4.069 -9.999 1.00 96.50 201 GLU A C 1
ATOM 1575 O O . GLU A 1 201 ? 12.036 -4.523 -11.124 1.00 96.50 201 GLU A O 1
ATOM 1580 N N . LEU A 1 202 ? 12.413 -2.948 -9.575 1.00 97.56 202 LEU A N 1
ATOM 1581 C CA . LEU A 1 202 ? 13.331 -2.158 -10.410 1.00 97.56 202 LEU A CA 1
ATOM 1582 C C . LEU A 1 202 ? 14.595 -2.938 -10.823 1.00 97.56 202 LEU A C 1
ATOM 1584 O O . LEU A 1 202 ? 15.125 -2.725 -11.915 1.00 97.56 202 LEU A O 1
ATOM 1588 N N . GLU A 1 203 ? 15.100 -3.846 -9.982 1.00 97.69 203 GLU A N 1
ATOM 1589 C CA . GLU A 1 203 ? 16.222 -4.731 -10.324 1.00 97.69 203 GLU A CA 1
ATOM 1590 C C . GLU A 1 203 ? 15.852 -5.696 -11.470 1.00 97.69 203 GLU A C 1
ATOM 1592 O O . GLU A 1 203 ? 16.687 -5.936 -12.352 1.00 97.69 203 GLU A O 1
ATOM 1597 N N . VAL A 1 204 ? 14.602 -6.180 -11.521 1.00 97.88 204 VAL A N 1
ATOM 1598 C CA . VAL A 1 204 ? 14.073 -6.990 -12.635 1.00 97.88 204 VAL A CA 1
ATOM 1599 C C . VAL A 1 204 ? 13.929 -6.149 -13.906 1.00 97.88 204 VAL A C 1
ATOM 1601 O O . VAL A 1 204 ? 14.501 -6.516 -14.936 1.00 97.88 204 VAL A O 1
ATOM 1604 N N . GLU A 1 205 ? 13.268 -4.989 -13.841 1.00 97.56 205 GLU A N 1
ATOM 1605 C CA . GLU A 1 205 ? 13.105 -4.097 -15.002 1.00 97.56 205 GLU A CA 1
ATOM 1606 C C . GLU A 1 205 ? 14.455 -3.675 -15.608 1.00 97.56 205 GLU A C 1
ATOM 1608 O O . GLU A 1 205 ? 14.620 -3.616 -16.831 1.00 97.56 205 GLU A O 1
ATOM 1613 N N . LEU A 1 206 ? 15.466 -3.410 -14.772 1.00 98.25 206 LEU A N 1
ATOM 1614 C CA . LEU A 1 206 ? 16.819 -3.087 -15.230 1.00 98.25 206 LEU A CA 1
ATOM 1615 C C . LEU A 1 206 ? 17.517 -4.278 -15.900 1.00 98.25 206 LEU A C 1
ATOM 1617 O O . LEU A 1 206 ? 18.275 -4.079 -16.855 1.00 98.25 206 LEU A O 1
ATOM 1621 N N . ALA A 1 207 ? 17.287 -5.508 -15.432 1.00 98.31 207 ALA A N 1
ATOM 1622 C CA . ALA A 1 207 ? 17.824 -6.709 -16.069 1.00 98.31 207 ALA A CA 1
ATOM 1623 C C . ALA A 1 207 ? 17.193 -6.943 -17.453 1.00 98.31 207 ALA A C 1
ATOM 1625 O O . ALA A 1 207 ? 17.908 -7.230 -18.419 1.00 98.31 207 ALA A O 1
ATOM 1626 N N . GLU A 1 208 ? 15.879 -6.747 -17.578 1.00 97.94 208 GLU A N 1
ATOM 1627 C CA . GLU A 1 208 ? 15.156 -6.850 -18.849 1.00 97.94 208 GLU A CA 1
ATOM 1628 C C . GLU A 1 208 ? 15.579 -5.762 -19.845 1.00 97.94 208 GLU A C 1
ATOM 1630 O O . GLU A 1 208 ? 15.898 -6.071 -20.996 1.00 97.94 208 GLU A O 1
ATOM 1635 N N . ASN A 1 209 ? 15.707 -4.509 -19.397 1.00 98.06 209 ASN A N 1
ATOM 1636 C CA . ASN A 1 209 ? 16.213 -3.418 -20.232 1.00 98.06 209 ASN A CA 1
ATOM 1637 C C . ASN A 1 209 ? 17.649 -3.676 -20.725 1.00 98.06 209 ASN A C 1
ATOM 1639 O O . ASN A 1 209 ? 17.941 -3.471 -21.902 1.00 98.06 209 ASN A O 1
ATOM 1643 N N . ARG A 1 210 ? 18.550 -4.194 -19.875 1.00 98.25 210 ARG A N 1
ATOM 1644 C CA . ARG A 1 210 ? 19.918 -4.582 -20.288 1.00 98.25 210 ARG A CA 1
ATOM 1645 C C . ARG A 1 210 ? 19.921 -5.697 -21.339 1.00 98.25 210 ARG A C 1
ATOM 1647 O O . ARG A 1 210 ? 20.719 -5.660 -22.278 1.00 98.25 210 ARG A O 1
ATOM 1654 N N . LYS A 1 211 ? 19.019 -6.674 -21.216 1.00 98.38 211 LYS A N 1
ATOM 1655 C CA . LYS A 1 211 ? 18.832 -7.728 -22.224 1.00 98.38 211 LYS A CA 1
ATOM 1656 C C . LYS A 1 211 ? 18.340 -7.142 -23.554 1.00 98.38 211 LYS A C 1
ATOM 1658 O O . LYS A 1 211 ? 18.879 -7.487 -24.601 1.00 98.38 211 LYS A O 1
ATOM 1663 N N . LEU A 1 212 ? 17.377 -6.220 -23.519 1.00 98.44 212 LEU A N 1
ATOM 1664 C CA . LEU A 1 212 ? 16.872 -5.555 -24.722 1.00 98.44 212 LEU A CA 1
ATOM 1665 C C . LEU A 1 212 ? 17.951 -4.696 -25.403 1.00 98.44 212 LEU A C 1
ATOM 1667 O O . LEU A 1 212 ? 18.080 -4.736 -26.624 1.00 98.44 212 LEU A O 1
ATOM 1671 N N . ILE A 1 213 ? 18.764 -3.968 -24.629 1.00 98.44 213 ILE A N 1
ATOM 1672 C CA . ILE A 1 213 ? 19.891 -3.179 -25.151 1.00 98.44 213 ILE A CA 1
ATOM 1673 C C . ILE A 1 213 ? 20.896 -4.082 -25.874 1.00 98.44 213 ILE A C 1
ATOM 1675 O O . ILE A 1 213 ? 21.212 -3.814 -27.030 1.00 98.44 213 ILE A O 1
ATOM 1679 N N . THR A 1 214 ? 21.330 -5.185 -25.258 1.00 98.25 214 THR A N 1
ATOM 1680 C CA . THR A 1 214 ? 22.309 -6.092 -25.891 1.00 98.25 214 THR A CA 1
ATOM 1681 C C . THR A 1 214 ? 21.759 -6.779 -27.151 1.00 98.25 214 THR A C 1
ATOM 1683 O O . THR A 1 214 ? 22.496 -6.968 -28.120 1.00 98.25 214 THR A O 1
ATOM 1686 N N . GLU A 1 215 ? 20.453 -7.070 -27.219 1.00 98.31 215 GLU A N 1
ATOM 1687 C CA . GLU A 1 215 ? 19.800 -7.520 -28.459 1.00 98.31 215 GLU A CA 1
ATOM 1688 C C . GLU A 1 215 ? 19.849 -6.442 -29.561 1.00 98.31 215 GLU A C 1
ATOM 1690 O O . GLU A 1 215 ? 20.142 -6.741 -30.724 1.00 98.31 215 GLU A O 1
ATOM 1695 N N . LYS A 1 216 ? 19.600 -5.173 -29.210 1.00 98.44 216 LYS A N 1
ATOM 1696 C CA . LYS A 1 216 ? 19.658 -4.047 -30.156 1.00 98.44 216 LYS A CA 1
ATOM 1697 C C . LYS A 1 216 ? 21.082 -3.749 -30.619 1.00 98.44 216 LYS A C 1
ATOM 1699 O O . LYS A 1 216 ? 21.282 -3.533 -31.812 1.00 98.44 216 LYS A O 1
ATOM 1704 N N . GLU A 1 217 ? 22.073 -3.822 -29.737 1.00 98.38 217 GLU A N 1
ATOM 1705 C CA . GLU A 1 217 ? 23.497 -3.709 -30.084 1.00 98.38 217 GLU A CA 1
ATOM 1706 C C . GLU A 1 217 ? 23.934 -4.818 -31.056 1.00 98.38 217 GLU A C 1
ATOM 1708 O O . GLU A 1 217 ? 24.636 -4.548 -32.036 1.00 98.38 217 GLU A O 1
ATOM 1713 N N . ALA A 1 218 ? 23.456 -6.052 -30.860 1.00 98.38 218 ALA A N 1
ATOM 1714 C CA . ALA A 1 218 ? 23.687 -7.150 -31.796 1.00 98.38 218 ALA A CA 1
ATOM 1715 C C . ALA A 1 218 ? 23.019 -6.903 -33.165 1.00 98.38 218 ALA A C 1
ATOM 1717 O O . ALA A 1 218 ? 23.648 -7.119 -34.204 1.00 98.38 218 ALA A O 1
ATOM 1718 N N . GLN A 1 219 ? 21.777 -6.398 -33.192 1.00 98.44 219 GLN A N 1
ATOM 1719 C CA . GLN A 1 219 ? 21.082 -6.009 -34.431 1.00 98.44 219 GLN A CA 1
ATOM 1720 C C . GLN A 1 219 ? 21.837 -4.900 -35.185 1.00 98.44 219 GLN A C 1
ATOM 1722 O O . GLN A 1 219 ? 22.074 -5.037 -36.387 1.00 98.44 219 GLN A O 1
ATOM 1727 N N . ILE A 1 220 ? 22.287 -3.854 -34.483 1.00 98.44 220 ILE A N 1
ATOM 1728 C CA . ILE A 1 220 ? 23.090 -2.758 -35.048 1.00 98.44 220 ILE A CA 1
ATOM 1729 C C . ILE A 1 220 ? 24.408 -3.294 -35.619 1.00 98.44 220 ILE A C 1
ATOM 1731 O O . ILE A 1 220 ? 24.743 -2.998 -36.764 1.00 98.44 220 ILE A O 1
ATOM 1735 N N . THR A 1 221 ? 25.118 -4.146 -34.876 1.00 98.31 221 THR A N 1
ATOM 1736 C CA . THR A 1 221 ? 26.389 -4.740 -35.323 1.00 98.31 221 THR A CA 1
ATOM 1737 C C . THR A 1 221 ? 26.207 -5.579 -36.593 1.00 98.31 221 THR A C 1
ATOM 1739 O O . THR A 1 221 ? 26.995 -5.464 -37.532 1.00 98.31 221 THR A O 1
ATOM 1742 N N . MET A 1 222 ? 25.137 -6.380 -36.677 1.00 98.19 222 MET A N 1
ATOM 1743 C CA . MET A 1 222 ? 24.801 -7.129 -37.895 1.00 98.19 222 MET A CA 1
ATOM 1744 C C . MET A 1 222 ? 24.464 -6.215 -39.080 1.00 98.19 222 MET A C 1
ATOM 1746 O O . MET A 1 222 ? 24.810 -6.541 -40.216 1.00 98.19 222 MET A O 1
ATOM 1750 N N . MET A 1 223 ? 23.785 -5.087 -38.848 1.00 98.50 223 MET A N 1
ATOM 1751 C CA . MET A 1 223 ? 23.492 -4.111 -39.901 1.00 98.50 223 MET A CA 1
ATOM 1752 C C . MET A 1 223 ? 24.757 -3.394 -40.378 1.00 98.50 223 MET A C 1
ATOM 1754 O O . MET A 1 223 ? 24.955 -3.296 -41.588 1.00 98.50 223 MET A O 1
ATOM 1758 N N . GLN A 1 224 ? 25.647 -2.989 -39.469 1.00 98.00 224 GLN A N 1
ATOM 1759 C CA . GLN A 1 224 ? 26.924 -2.367 -39.820 1.00 98.00 224 GLN A CA 1
ATOM 1760 C C . GLN A 1 224 ? 27.773 -3.304 -40.690 1.00 98.00 224 GLN A C 1
ATOM 1762 O O . GLN A 1 224 ? 28.145 -2.938 -41.798 1.00 98.00 224 GLN A O 1
ATOM 1767 N N . GLN A 1 225 ? 27.933 -4.570 -40.286 1.00 97.88 225 GLN A N 1
ATOM 1768 C CA . GLN A 1 225 ? 28.653 -5.572 -41.085 1.00 97.88 225 GLN A CA 1
ATOM 1769 C C . GLN A 1 225 ? 28.056 -5.800 -42.486 1.00 97.88 225 GLN A C 1
ATOM 1771 O O . GLN A 1 225 ? 28.774 -6.204 -43.403 1.00 97.88 225 GLN A O 1
ATOM 1776 N N . ARG A 1 226 ? 26.745 -5.590 -42.675 1.00 97.75 226 ARG A N 1
ATOM 1777 C CA . ARG A 1 226 ? 26.107 -5.640 -44.004 1.00 97.75 226 ARG A CA 1
ATOM 1778 C C . ARG A 1 226 ? 26.429 -4.390 -44.821 1.00 97.75 226 ARG A C 1
ATOM 1780 O O . ARG A 1 226 ? 26.737 -4.529 -46.001 1.00 97.75 226 ARG A O 1
ATOM 1787 N N . ILE A 1 227 ? 26.392 -3.210 -44.202 1.00 97.81 227 ILE A N 1
ATOM 1788 C CA . ILE A 1 227 ? 26.764 -1.934 -44.833 1.00 97.81 227 ILE A CA 1
ATOM 1789 C C . ILE A 1 227 ? 28.226 -1.981 -45.293 1.00 97.81 227 ILE A C 1
ATOM 1791 O O . ILE A 1 227 ? 28.489 -1.721 -46.463 1.00 97.81 227 ILE A O 1
ATOM 1795 N N . ASP A 1 228 ? 29.149 -2.417 -44.435 1.00 97.25 228 ASP A N 1
ATOM 1796 C CA . ASP A 1 228 ? 30.583 -2.491 -44.749 1.00 97.25 228 ASP A CA 1
ATOM 1797 C C . ASP A 1 228 ? 30.856 -3.430 -45.942 1.00 97.25 228 ASP A C 1
ATOM 1799 O O . ASP A 1 228 ? 31.634 -3.115 -46.844 1.00 97.25 228 ASP A O 1
ATOM 1803 N N . ARG A 1 229 ? 30.159 -4.576 -46.005 1.00 96.56 229 ARG A N 1
ATOM 1804 C CA . ARG A 1 229 ? 30.236 -5.508 -47.147 1.00 96.56 229 ARG A CA 1
ATOM 1805 C C . ARG A 1 229 ? 29.681 -4.906 -48.436 1.00 96.56 229 ARG A C 1
ATOM 1807 O O . ARG A 1 229 ? 30.256 -5.137 -49.496 1.00 96.56 229 ARG A O 1
ATOM 1814 N N . LEU A 1 230 ? 28.574 -4.165 -48.364 1.00 96.62 230 LEU A N 1
ATOM 1815 C CA . LEU A 1 230 ? 27.990 -3.488 -49.526 1.00 96.62 230 LEU A CA 1
ATOM 1816 C C . LEU A 1 230 ? 28.891 -2.349 -50.023 1.00 96.62 230 LEU A C 1
ATOM 1818 O O . LEU A 1 230 ? 29.060 -2.210 -51.231 1.00 96.62 230 LEU A O 1
ATOM 1822 N N . ALA A 1 231 ? 29.520 -1.597 -49.116 1.00 96.12 231 ALA A N 1
ATOM 1823 C CA . ALA A 1 231 ? 30.490 -0.558 -49.456 1.00 96.12 231 ALA A CA 1
ATOM 1824 C C . ALA A 1 231 ? 31.691 -1.136 -50.225 1.00 96.12 231 ALA A C 1
ATOM 1826 O O . ALA A 1 231 ? 31.992 -0.659 -51.315 1.00 96.12 231 ALA A O 1
ATOM 1827 N N . LEU A 1 232 ? 32.294 -2.226 -49.731 1.00 94.19 232 LEU A N 1
ATOM 1828 C CA . LEU A 1 232 ? 33.410 -2.914 -50.401 1.00 94.19 232 LEU A CA 1
ATOM 1829 C C . LEU A 1 232 ? 33.046 -3.485 -51.783 1.00 94.19 232 LEU A C 1
ATOM 1831 O O . LEU A 1 232 ? 33.900 -3.557 -52.666 1.00 94.19 232 LEU A O 1
ATOM 1835 N N . LEU A 1 233 ? 31.803 -3.935 -51.984 1.00 93.25 233 LEU A N 1
ATOM 1836 C CA . LEU A 1 233 ? 31.340 -4.398 -53.299 1.00 93.25 233 LEU A CA 1
ATOM 1837 C C . LEU A 1 233 ? 31.123 -3.229 -54.268 1.00 93.25 233 LEU A C 1
ATOM 1839 O O . LEU A 1 233 ? 31.470 -3.347 -55.441 1.00 93.25 233 LEU A O 1
ATOM 1843 N N . ASN A 1 234 ? 30.591 -2.108 -53.778 1.00 91.94 234 ASN A N 1
ATOM 1844 C CA . ASN A 1 234 ? 30.377 -0.899 -54.569 1.00 91.94 234 ASN A CA 1
ATOM 1845 C C . ASN A 1 234 ? 31.710 -0.247 -54.984 1.00 91.94 234 ASN A C 1
ATOM 1847 O O . ASN A 1 234 ? 31.880 0.120 -56.139 1.00 91.94 234 ASN A O 1
ATOM 1851 N N . GLU A 1 235 ? 32.688 -0.180 -54.075 1.00 90.06 235 GLU A N 1
ATOM 1852 C CA . GLU A 1 235 ? 34.041 0.323 -54.357 1.00 90.06 235 GLU A CA 1
ATOM 1853 C C . GLU A 1 235 ? 34.730 -0.481 -55.471 1.00 90.06 235 GLU A C 1
ATOM 1855 O O . GLU A 1 235 ? 35.262 0.101 -56.414 1.00 90.06 235 GLU A O 1
ATOM 1860 N N . LYS A 1 236 ? 34.634 -1.818 -55.429 1.00 87.19 236 LYS A N 1
ATOM 1861 C CA . LYS A 1 236 ? 35.134 -2.689 -56.507 1.00 87.19 236 LYS A CA 1
ATOM 1862 C C . LYS A 1 236 ? 34.431 -2.425 -57.837 1.00 87.19 236 LYS A C 1
ATOM 1864 O O . LYS A 1 236 ? 35.099 -2.196 -58.833 1.00 87.19 236 LYS A O 1
ATOM 1869 N N . GLN A 1 237 ? 33.098 -2.372 -57.846 1.00 83.69 237 GLN A N 1
ATOM 1870 C CA . GLN A 1 237 ? 32.330 -2.077 -59.064 1.00 83.69 237 GLN A CA 1
ATOM 1871 C C . GLN A 1 237 ? 32.591 -0.672 -59.630 1.00 83.69 237 GLN A C 1
ATOM 1873 O O . GLN A 1 237 ? 32.412 -0.461 -60.831 1.00 83.69 237 GLN A O 1
ATOM 1878 N N . ALA A 1 238 ? 32.987 0.287 -58.790 1.00 80.88 238 ALA A N 1
ATOM 1879 C CA . ALA A 1 238 ? 33.401 1.616 -59.222 1.00 80.88 238 ALA A CA 1
ATOM 1880 C C . ALA A 1 238 ? 34.804 1.595 -59.853 1.00 80.88 238 ALA A C 1
ATOM 1882 O O . ALA A 1 238 ? 34.990 2.200 -60.907 1.00 80.88 238 ALA A O 1
ATOM 1883 N N . ALA A 1 239 ? 35.758 0.863 -59.264 1.00 77.94 239 ALA A N 1
ATOM 1884 C CA . ALA A 1 239 ? 37.098 0.672 -59.823 1.00 77.94 239 ALA A CA 1
ATOM 1885 C C . ALA A 1 239 ? 37.064 -0.093 -61.162 1.00 77.94 239 ALA A C 1
ATOM 1887 O O . ALA A 1 239 ? 37.611 0.388 -62.154 1.00 77.94 239 ALA A O 1
ATOM 1888 N N . ASP A 1 240 ? 36.316 -1.201 -61.225 1.00 75.38 240 ASP A N 1
ATOM 1889 C CA . ASP A 1 240 ? 36.121 -2.020 -62.434 1.00 75.38 240 ASP A CA 1
ATOM 1890 C C . ASP A 1 240 ? 35.444 -1.236 -63.586 1.00 75.38 240 ASP A C 1
ATOM 1892 O O . ASP A 1 240 ? 35.545 -1.619 -64.750 1.00 75.38 240 ASP A O 1
ATOM 1896 N N . GLN A 1 241 ? 34.739 -0.135 -63.286 1.00 71.62 241 GLN A N 1
ATOM 1897 C CA . GLN A 1 241 ? 34.173 0.791 -64.282 1.00 71.62 241 GLN A CA 1
ATOM 1898 C C . GLN A 1 241 ? 35.098 1.960 -64.649 1.00 71.62 241 GLN A C 1
ATOM 1900 O O . GLN A 1 241 ? 34.837 2.640 -65.648 1.00 71.62 241 GLN A O 1
ATOM 1905 N N . LEU A 1 242 ? 36.138 2.223 -63.855 1.00 70.56 242 LEU A N 1
ATOM 1906 C CA . LEU A 1 242 ? 37.107 3.285 -64.110 1.00 70.56 242 LEU A CA 1
ATOM 1907 C C . LEU A 1 242 ? 38.194 2.805 -65.081 1.00 70.56 242 LEU A C 1
ATOM 1909 O O . LEU A 1 242 ? 38.421 3.464 -66.093 1.00 70.56 242 LEU A O 1
ATOM 1913 N N . GLU A 1 243 ? 38.769 1.618 -64.845 1.00 66.81 243 GLU A N 1
ATOM 1914 C CA . GLU A 1 243 ? 39.784 1.003 -65.722 1.00 66.81 243 GLU A CA 1
ATOM 1915 C C . GLU A 1 243 ? 39.411 1.007 -67.222 1.00 66.81 243 GLU A C 1
ATOM 1917 O O . GLU A 1 243 ? 40.220 1.477 -68.027 1.00 66.81 243 GLU A O 1
ATOM 1922 N N . PRO A 1 244 ? 38.217 0.544 -67.660 1.00 69.69 244 PRO A N 1
ATOM 1923 C CA . PRO A 1 244 ? 37.870 0.552 -69.081 1.00 69.69 244 PRO A CA 1
ATOM 1924 C C . PRO A 1 244 ? 37.740 1.966 -69.663 1.00 69.69 244 PRO A C 1
ATOM 1926 O O . PRO A 1 244 ? 38.061 2.148 -70.833 1.00 69.69 244 PRO A O 1
ATOM 1929 N N . LYS A 1 245 ? 37.334 2.968 -68.869 1.00 69.75 245 LYS A N 1
ATOM 1930 C CA . LYS A 1 245 ? 37.252 4.370 -69.319 1.00 69.75 245 LYS A CA 1
ATOM 1931 C C . LYS A 1 245 ? 38.627 5.008 -69.460 1.00 69.75 245 LYS A C 1
ATOM 1933 O O . LYS A 1 245 ? 38.877 5.693 -70.445 1.00 69.75 245 LYS A O 1
ATOM 1938 N N . GLU A 1 246 ? 39.532 4.755 -68.518 1.00 71.25 246 GLU A N 1
ATOM 1939 C CA . GLU A 1 246 ? 40.922 5.213 -68.618 1.00 71.25 246 GLU A CA 1
ATOM 1940 C C . GLU A 1 246 ? 41.626 4.565 -69.821 1.00 71.25 246 GLU A C 1
ATOM 1942 O O . GLU A 1 246 ? 42.331 5.238 -70.572 1.00 71.25 246 GLU A O 1
ATOM 1947 N N . MET A 1 247 ? 41.370 3.278 -70.071 1.00 67.94 247 MET A N 1
ATOM 1948 C CA . MET A 1 247 ? 41.874 2.560 -71.247 1.00 67.94 247 MET A CA 1
ATOM 1949 C C . MET A 1 247 ? 41.272 3.050 -72.574 1.00 67.94 247 MET A C 1
ATOM 1951 O O . MET A 1 247 ? 41.937 2.949 -73.606 1.00 67.94 247 MET A O 1
ATOM 1955 N N . GLU A 1 248 ? 40.045 3.573 -72.572 1.00 74.94 248 GLU A N 1
ATOM 1956 C CA . GLU A 1 248 ? 39.402 4.187 -73.741 1.00 74.94 248 GLU A CA 1
ATOM 1957 C C . GLU A 1 248 ? 39.970 5.594 -74.012 1.00 74.94 248 GLU A C 1
ATOM 1959 O O . GLU A 1 248 ? 40.433 5.852 -75.124 1.00 74.94 248 GLU A O 1
ATOM 1964 N N . GLU A 1 249 ? 40.108 6.446 -72.985 1.00 74.88 249 GLU A N 1
ATOM 1965 C CA . GLU A 1 249 ? 40.799 7.745 -73.096 1.00 74.88 249 GLU A CA 1
ATOM 1966 C C . GLU A 1 249 ? 42.254 7.608 -73.580 1.00 74.88 249 GLU A C 1
ATOM 1968 O O . GLU A 1 249 ? 42.753 8.452 -74.328 1.00 74.88 249 GLU A O 1
ATOM 1973 N N . LEU A 1 250 ? 42.970 6.566 -73.145 1.00 74.19 250 LEU A N 1
ATOM 1974 C CA . LEU A 1 250 ? 44.343 6.305 -73.590 1.00 74.19 250 LEU A CA 1
ATOM 1975 C C . LEU A 1 250 ? 44.420 5.837 -75.050 1.00 74.19 250 LEU A C 1
ATOM 1977 O O . LEU A 1 250 ? 45.473 6.003 -75.667 1.00 74.19 250 LEU A O 1
ATOM 1981 N N . ARG A 1 251 ? 43.339 5.284 -75.615 1.00 73.31 251 ARG A N 1
ATOM 1982 C CA . ARG A 1 251 ? 43.256 4.966 -77.049 1.00 73.31 251 ARG A CA 1
ATOM 1983 C C . ARG A 1 251 ? 42.984 6.216 -77.873 1.00 73.31 251 ARG A C 1
ATOM 1985 O O . ARG A 1 251 ? 43.755 6.472 -78.788 1.00 73.31 251 ARG A O 1
ATOM 1992 N N . GLU A 1 252 ? 41.990 7.027 -77.498 1.00 77.19 252 GLU A N 1
ATOM 1993 C CA . GLU A 1 252 ? 41.698 8.297 -78.190 1.00 77.19 252 GLU A CA 1
ATOM 1994 C C . GLU A 1 252 ? 42.908 9.248 -78.217 1.00 77.19 252 GLU A C 1
ATOM 1996 O O . GLU A 1 252 ? 43.101 9.978 -79.181 1.00 77.19 252 GLU A O 1
ATOM 2001 N N . LYS A 1 253 ? 43.763 9.232 -77.184 1.00 74.81 253 LYS A N 1
ATOM 2002 C CA . LYS A 1 253 ? 44.985 10.060 -77.120 1.00 74.81 253 LYS A CA 1
ATOM 2003 C C . LYS A 1 253 ? 46.179 9.522 -77.927 1.00 74.81 253 LYS A C 1
ATOM 2005 O O . LYS A 1 253 ? 47.230 10.163 -77.908 1.00 74.81 253 LYS A O 1
ATOM 2010 N N . ASN A 1 254 ? 46.062 8.355 -78.565 1.00 65.44 254 ASN A N 1
ATOM 2011 C CA . ASN A 1 254 ? 47.113 7.748 -79.399 1.00 65.44 254 ASN A CA 1
ATOM 2012 C C . ASN A 1 254 ? 46.737 7.645 -80.895 1.00 65.44 254 ASN A C 1
ATOM 2014 O O . ASN A 1 254 ? 47.541 7.116 -81.665 1.00 65.44 254 ASN A O 1
ATOM 2018 N N . GLU A 1 255 ? 45.562 8.144 -81.299 1.00 51.50 255 GLU A N 1
ATOM 2019 C CA . GLU A 1 255 ? 45.197 8.403 -82.707 1.00 51.50 255 GLU A CA 1
ATOM 2020 C C . GLU A 1 255 ? 45.559 9.840 -83.139 1.00 51.50 255 GLU A C 1
ATOM 2022 O O . GLU A 1 255 ? 45.931 9.999 -84.325 1.00 51.50 255 GLU A O 1
#

pLDDT: mean 75.0, std 22.05, range [31.31, 98.5]

Radius of gyration: 37.59 Å; chains: 1; bounding box: 81×61×142 Å

InterPro domains:
  IPR048724 Nuclear mitotic apparatus protein 1, N-terminal hook domain [PF21670] (1-109)
  IPR048724 Nuclear mitotic apparatus protein 1, N-terminal hook domain [cd22224] (1-107)
  IPR051841 Microtubule and Golgi organization protein [PTHR18902] (52-255)

Organism: NCBI:txid1323832

Sequence (255 aa):
HRSEEGESVLEQPLPERISFICGFLQKHCKHKSAAENLVSAQKLLEGEELALAKVAVLLLYHTSMGCKSPGDWNEFDYETQVELASILKFVLDNEESLNENLETFLQRKAPLSSSSASSSSSEEHSPLLSLPYKREVRFLELQKIASSSSSGANKYLRGVPLRSMLSGPPSSPMGDVMQTPQFQLRRLKKQLAVERENRDELEVELAENRKLITEKEAQITMMQQRIDRLALLNEKQAADQLEPKEMEELREKNE

Secondary structure (DSSP, 8-state):
---THHHHTTTS-HHHHHHHHHHHHHHH---SS-SS-SS-HHHHHTT-HHHHHHHHHHHHHHHHHH-S-SGGGTTS-HHHHHHHHHHHHHHHHTTTSHHHHHHHHHHHHS-----------------------------------PPP---S---------TTSSS--SPPPHHHHHHTSHHHHHHHHHHHHHHHHHHHHHHHHHHHHHHHHHHHHHHHHHHHHHHHHHHHHHHHHHHHHHHHHHHHHHHHHTT-

Foldseek 3Di:
DDDPVNVVLVPDDPLSVLVVLQVVLPVQLCQPDDPDRLADSVCVVVVPVLNVVSSVLSVLLVVLLVDPDLVVPVVDDQVVLLVSLVSNVVCLVCSNPCSVVVSVVVVVVDDPPDDDDDDDDDDDDDDDDDDDDDDPPPDDDPPPPDDDDDDDDDDDDDDDDPPPVPDDPDQGSSNVSCPDPSNVVVSVVSVVVVVVVVVVVVVVVVVVVVVVVVVVVVVVVVVVVVVVVVVVVVVVVVVVVVVVVVVVVVVVVVD